Protein AF-A0A4R7S7N7-F1 (afdb_monomer_lite)

Secondary structure (DSSP, 8-state):
-----------------------------PPPPPHHHHHHHHHHHHHHHHHHHHHHHHHHHHHHHHHHHHHHHHHHHHHHHHHHHHHEEEPTTS---EEEPPHHHHHHHHHHS-SHHHHHGGGS--TT-SSHHHHH-SS-HHHHHHHHHH---TT-S-B--HHHHHHTEEEE-----TTS----EEEE-

Organism: NCBI:txid48464

Sequence (189 aa):
MGNSSSVGVPFPDGFFLDSYMKALPIKRLRPAFTLVEAIFTIAIIGIMASLAISAISNGARDSYRMVARQQQAAVQEALNAWIMSQTRVSAANGQEGVQVQSMETIRKTYNSLKVTSARFAKLKPDPKNADPNKRAGFLDEATILHFEEYSKDLGTDKLKSAALEGSRQYLSLPDWAEYDEPKVELLDD

InterPro domains:
  IPR012902 Prokaryotic N-terminal methylation site [PF07963] (32-52)
  IPR012902 Prokaryotic N-terminal methylation site [TIGR02532] (33-53)
  IPR045584 Pilin-like [SSF54523] (33-101)

pLDDT: mean 81.51, std 15.4, range [41.06, 97.25]

Radius of gyration: 39.47 Å; chains: 1; bounding box: 57×88×116 Å

Foldseek 3Di:
DDDDDDDDDDDDDDDDDDDPPPPDPPPDDDDDQDPVNVVVVCVVCVVVVVVVVVVVLVVLLVVLVVVLVVLQVLLVQLLVLLLVLQQFDDPPPPPPDRRGDDSVVVLCVLVVQPAQLSNVVQQDADCPDPRPDNNCGSDDPVSVVQQCVQPVDDPHQFTDGPSCVSNQWTWGFDRDDPPDDGGIDIGHD

Structure (mmCIF, N/CA/C/O backbone):
data_AF-A0A4R7S7N7-F1
#
_entry.id   AF-A0A4R7S7N7-F1
#
loop_
_atom_site.group_PDB
_atom_site.id
_atom_site.type_symbol
_atom_site.label_atom_id
_atom_site.label_alt_id
_atom_site.label_comp_id
_atom_site.label_asym_id
_atom_site.label_entity_id
_atom_site.label_seq_id
_atom_site.pdbx_PDB_ins_code
_atom_site.Cartn_x
_atom_site.Cartn_y
_atom_site.Cartn_z
_atom_site.occupancy
_atom_site.B_iso_or_equiv
_atom_site.auth_seq_id
_atom_site.auth_comp_id
_atom_site.auth_asym_id
_atom_site.auth_atom_id
_atom_site.pdbx_PDB_model_num
ATOM 1 N N . MET A 1 1 ? 15.896 75.731 -67.327 1.00 42.38 1 MET A N 1
ATOM 2 C CA . MET A 1 1 ? 17.371 75.661 -67.456 1.00 42.38 1 MET A CA 1
ATOM 3 C C . MET A 1 1 ? 17.829 74.311 -66.915 1.00 42.38 1 MET A C 1
ATOM 5 O O . MET A 1 1 ? 17.396 73.976 -65.824 1.00 42.38 1 MET A O 1
ATOM 9 N N . GLY A 1 2 ? 18.645 73.561 -67.675 1.00 45.81 2 GLY A N 1
ATOM 10 C CA . GLY A 1 2 ? 19.242 72.264 -67.285 1.00 45.81 2 GLY A CA 1
ATOM 11 C C . GLY A 1 2 ? 18.378 71.046 -67.659 1.00 45.81 2 GLY A C 1
ATOM 12 O O . GLY A 1 2 ? 17.507 70.688 -66.885 1.00 45.81 2 GLY A O 1
ATOM 13 N N . ASN A 1 3 ? 18.375 70.525 -68.891 1.00 41.06 3 ASN A N 1
ATOM 14 C CA . ASN A 1 3 ? 19.421 69.776 -69.614 1.00 41.06 3 ASN A CA 1
ATOM 15 C C . ASN A 1 3 ? 19.604 68.333 -69.091 1.00 41.06 3 ASN A C 1
ATOM 17 O O . ASN A 1 3 ? 20.235 68.145 -68.061 1.00 41.06 3 ASN A O 1
ATOM 21 N N . SER A 1 4 ? 19.125 67.322 -69.821 1.00 47.31 4 SER A N 1
ATOM 22 C CA . SER A 1 4 ? 20.024 66.412 -70.546 1.00 47.31 4 SER A CA 1
ATOM 23 C C . SER A 1 4 ? 19.234 65.435 -71.423 1.00 47.31 4 SER A C 1
ATOM 25 O O . SER A 1 4 ? 18.236 64.828 -71.043 1.00 47.31 4 SER A O 1
ATOM 27 N N . SER A 1 5 ? 19.699 65.360 -72.656 1.00 50.62 5 SER A N 1
ATOM 28 C CA . SER A 1 5 ? 19.303 64.472 -73.731 1.00 50.62 5 SER A CA 1
ATOM 29 C C . SER A 1 5 ? 20.197 63.234 -73.731 1.00 50.62 5 SER A C 1
ATOM 31 O O . SER A 1 5 ? 21.418 63.375 -73.674 1.00 50.62 5 SER A O 1
ATOM 33 N N . SER A 1 6 ? 19.628 62.046 -73.924 1.00 48.22 6 SER A N 1
ATOM 34 C CA . SER A 1 6 ? 20.366 60.933 -74.527 1.00 48.22 6 SER A CA 1
ATOM 35 C C . SER A 1 6 ? 19.459 60.148 -75.474 1.00 48.22 6 SER A C 1
ATOM 37 O O . SER A 1 6 ? 18.637 59.322 -75.093 1.00 48.22 6 SER A O 1
ATOM 39 N N . VAL A 1 7 ? 19.613 60.467 -76.758 1.00 52.88 7 VAL A N 1
ATOM 40 C CA . VAL A 1 7 ? 19.209 59.621 -77.879 1.00 52.88 7 VAL A CA 1
ATOM 41 C C . VAL A 1 7 ? 20.436 58.790 -78.249 1.00 52.88 7 VAL A C 1
ATOM 43 O O . VAL A 1 7 ? 21.513 59.350 -78.442 1.00 52.88 7 VAL A O 1
ATOM 46 N N . GLY A 1 8 ? 20.278 57.473 -78.354 1.00 42.50 8 GLY A N 1
ATOM 47 C CA . GLY A 1 8 ? 21.317 56.556 -78.820 1.00 42.50 8 GLY A CA 1
ATOM 48 C C . GLY A 1 8 ? 20.704 55.221 -79.234 1.00 42.50 8 GLY A C 1
ATOM 49 O O . GLY A 1 8 ? 20.368 54.400 -78.390 1.00 42.50 8 GLY A O 1
ATOM 50 N N . VAL A 1 9 ? 20.502 55.071 -80.541 1.00 55.84 9 VAL A N 1
ATOM 51 C CA . VAL A 1 9 ? 19.981 53.895 -81.265 1.00 55.84 9 VAL A CA 1
ATOM 52 C C . VAL A 1 9 ? 21.040 52.760 -81.366 1.00 55.84 9 VAL A C 1
ATOM 54 O O . VAL A 1 9 ? 22.206 53.011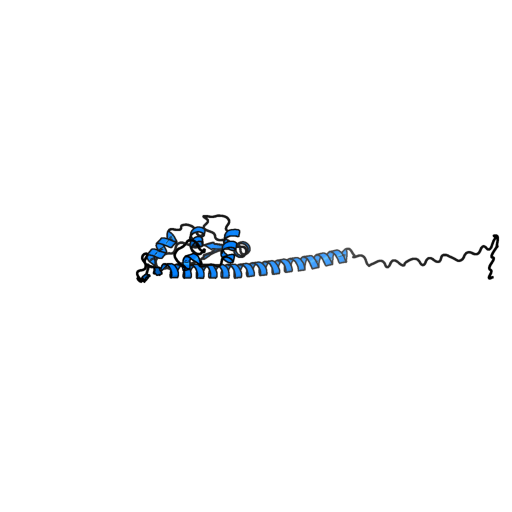 -81.065 1.00 55.84 9 VAL A O 1
ATOM 57 N N . PRO A 1 10 ? 20.660 51.520 -81.757 1.00 56.47 10 PRO A N 1
ATOM 58 C CA . PRO A 1 10 ? 21.373 50.276 -81.403 1.00 56.47 10 PRO A CA 1
ATOM 59 C C . PRO A 1 10 ? 22.218 49.577 -82.513 1.00 56.47 10 PRO A C 1
ATOM 61 O O . PRO A 1 10 ? 22.039 49.867 -83.692 1.00 56.47 10 PRO A O 1
ATOM 64 N N . PHE A 1 11 ? 22.999 48.558 -82.069 1.00 44.12 11 PHE A N 1
ATOM 65 C CA . PHE A 1 11 ? 23.603 47.362 -82.747 1.00 44.12 11 PHE A CA 1
ATOM 66 C C . PHE A 1 11 ? 24.840 47.527 -83.677 1.00 44.12 11 PHE A C 1
ATOM 68 O O . PHE A 1 11 ? 25.006 48.614 -84.224 1.00 44.12 11 PHE A O 1
ATOM 75 N N . PRO A 1 12 ? 25.651 46.468 -83.994 1.00 58.09 12 PRO A N 1
ATOM 76 C CA . PRO A 1 12 ? 25.873 45.128 -83.384 1.00 58.09 12 PRO A CA 1
ATOM 77 C C . PRO A 1 12 ? 27.374 44.658 -83.293 1.00 58.09 12 PRO A C 1
ATOM 79 O O . PRO A 1 12 ? 28.292 45.357 -83.705 1.00 58.09 12 PRO A O 1
ATOM 82 N N . ASP A 1 13 ? 27.562 43.423 -82.796 1.00 48.91 13 ASP A N 1
ATOM 83 C CA . ASP A 1 13 ? 28.663 42.447 -83.004 1.00 48.91 13 ASP A CA 1
ATOM 84 C C . ASP A 1 13 ? 30.031 42.583 -82.299 1.00 48.91 13 ASP A C 1
ATOM 86 O O . ASP A 1 13 ? 30.889 43.396 -82.628 1.00 48.91 13 ASP A O 1
ATOM 90 N N . GLY A 1 14 ? 30.278 41.637 -81.382 1.00 46.94 14 GLY A N 1
ATOM 91 C CA . GLY A 1 14 ? 31.559 41.425 -80.706 1.00 46.94 14 GLY A CA 1
ATOM 92 C C . GLY A 1 14 ? 31.568 40.130 -79.892 1.00 46.94 14 GLY A C 1
ATOM 93 O O . GLY A 1 14 ? 31.509 40.140 -78.669 1.00 46.94 14 GLY A O 1
ATOM 94 N N . PHE A 1 15 ? 31.577 39.009 -80.604 1.00 55.94 15 PHE A N 1
ATOM 95 C CA . PHE A 1 15 ? 31.693 37.632 -80.129 1.00 55.94 15 PHE A CA 1
ATOM 96 C C . PHE A 1 15 ? 33.020 37.421 -79.376 1.00 55.94 15 PHE A C 1
ATOM 98 O O . PHE A 1 15 ? 34.047 37.422 -80.032 1.00 55.94 15 PHE A O 1
ATOM 105 N N . PHE A 1 16 ? 33.041 37.194 -78.056 1.00 56.16 16 PHE A N 1
ATOM 106 C CA . PHE A 1 16 ? 34.111 36.408 -77.415 1.00 56.16 16 PHE A CA 1
ATOM 107 C C . PHE A 1 16 ? 33.606 35.739 -76.130 1.00 56.16 16 PHE A C 1
ATOM 109 O O . PHE A 1 16 ? 33.103 36.369 -75.205 1.00 56.16 16 PHE A O 1
ATOM 116 N N . LEU A 1 17 ? 33.712 34.414 -76.149 1.00 52.91 17 LEU A N 1
ATOM 117 C CA . LEU A 1 17 ? 33.337 33.461 -75.117 1.00 52.91 17 LEU A CA 1
ATOM 118 C C . LEU A 1 17 ? 34.200 33.657 -73.865 1.00 52.91 17 LEU A C 1
ATOM 120 O O . LEU A 1 17 ? 35.327 33.170 -73.846 1.00 52.91 17 LEU A O 1
ATOM 124 N N . ASP A 1 18 ? 33.671 34.275 -72.805 1.00 53.25 18 ASP A N 1
ATOM 125 C CA . ASP A 1 18 ? 34.283 34.154 -71.476 1.00 53.25 18 ASP A CA 1
ATOM 126 C C . ASP A 1 18 ? 33.583 33.050 -70.674 1.00 53.25 18 ASP A C 1
ATOM 128 O O . ASP A 1 18 ? 32.624 33.232 -69.927 1.00 53.25 18 ASP A O 1
ATOM 132 N N . SER A 1 19 ? 34.015 31.840 -71.019 1.00 56.53 19 SER A N 1
ATOM 133 C CA . SER A 1 19 ? 34.165 30.659 -70.175 1.00 56.53 19 SER A CA 1
ATOM 134 C C . SER A 1 19 ? 33.39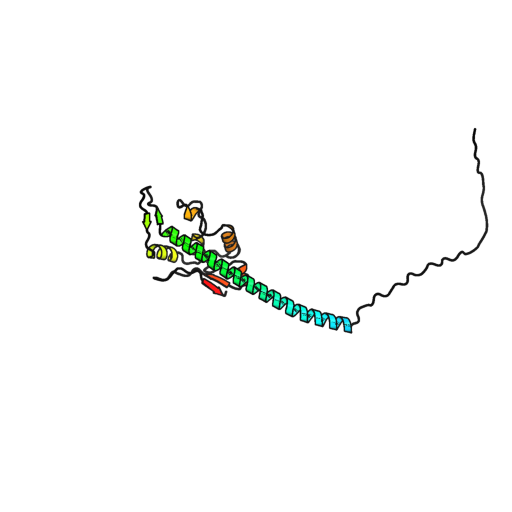5 30.639 -68.842 1.00 56.53 19 SER A C 1
ATOM 136 O O . SER A 1 19 ? 33.859 31.084 -67.792 1.00 56.53 19 SER A O 1
ATOM 138 N N . TYR A 1 20 ? 32.245 29.962 -68.853 1.00 55.72 20 TYR A N 1
ATOM 139 C CA . TYR A 1 20 ? 31.597 29.428 -67.656 1.00 55.72 20 TYR A CA 1
ATOM 140 C C . TYR A 1 20 ? 32.477 28.343 -67.001 1.00 55.72 20 TYR A C 1
ATOM 142 O O . TYR A 1 20 ? 32.208 27.150 -67.139 1.00 55.72 20 TYR A O 1
ATOM 150 N N . MET A 1 21 ? 33.500 28.711 -66.224 1.00 52.47 21 MET A N 1
ATOM 151 C CA . MET A 1 21 ? 34.104 27.775 -65.266 1.00 52.47 21 MET A CA 1
ATOM 152 C C . MET A 1 21 ? 33.254 27.722 -63.998 1.00 52.47 21 MET A C 1
ATOM 154 O O . MET A 1 21 ? 33.553 28.308 -62.960 1.00 52.47 21 MET A O 1
ATOM 158 N N . LYS A 1 22 ? 32.155 26.974 -64.092 1.00 56.66 22 LYS A N 1
ATOM 159 C CA . LYS A 1 22 ? 31.386 26.521 -62.937 1.00 56.66 22 LYS A CA 1
ATOM 160 C C . LYS A 1 22 ? 32.265 25.527 -62.173 1.00 56.66 22 LYS A C 1
ATOM 162 O O . LYS A 1 22 ? 32.367 24.367 -62.565 1.00 56.66 22 LYS A O 1
ATOM 167 N N . ALA A 1 23 ? 32.936 25.986 -61.117 1.00 65.56 23 ALA A N 1
ATOM 168 C CA . ALA A 1 23 ? 33.655 25.102 -60.207 1.00 65.56 23 ALA A CA 1
ATOM 169 C C . ALA A 1 23 ? 32.685 24.016 -59.714 1.00 65.56 23 ALA A C 1
ATOM 171 O O . ALA A 1 23 ? 31.664 24.313 -59.087 1.00 65.56 23 ALA A O 1
ATOM 172 N N . LEU A 1 24 ? 32.960 22.759 -60.062 1.00 66.06 24 LEU A N 1
ATOM 173 C CA . LEU A 1 24 ? 32.138 21.641 -59.620 1.00 66.06 24 LEU A CA 1
ATOM 174 C C . LEU A 1 24 ? 32.290 21.500 -58.099 1.00 66.06 24 LEU A C 1
ATOM 176 O O . LEU A 1 24 ? 33.420 21.448 -57.606 1.00 66.06 24 LEU A O 1
ATOM 180 N N . PRO A 1 25 ? 31.189 21.415 -57.332 1.00 67.38 25 PRO A N 1
ATOM 181 C CA . PRO A 1 25 ? 31.283 21.129 -55.913 1.00 67.38 25 PRO A CA 1
ATOM 182 C C . PRO A 1 25 ? 31.860 19.723 -55.743 1.00 67.38 25 PRO A C 1
ATOM 184 O O . PRO A 1 25 ? 31.223 18.730 -56.100 1.00 67.38 25 PRO A O 1
ATOM 187 N N . ILE A 1 26 ? 33.064 19.631 -55.180 1.00 66.75 26 ILE A N 1
ATOM 188 C CA . ILE A 1 26 ? 33.630 18.363 -54.720 1.00 66.75 26 ILE A CA 1
ATOM 189 C C . ILE A 1 26 ? 32.732 17.885 -53.576 1.00 66.75 26 ILE A C 1
ATOM 191 O O . ILE A 1 26 ? 32.869 18.316 -52.429 1.00 66.75 26 ILE A O 1
ATOM 195 N N . LYS A 1 27 ? 31.766 17.011 -53.879 1.00 65.12 27 LYS A N 1
ATOM 196 C CA . LYS A 1 27 ? 31.031 16.280 -52.849 1.00 65.12 27 LYS A CA 1
ATOM 197 C C . LYS A 1 27 ? 32.044 15.389 -52.139 1.00 65.12 27 LYS A C 1
ATOM 199 O O . LYS A 1 27 ? 32.416 14.341 -52.656 1.00 65.12 27 LYS A O 1
ATOM 204 N N . ARG A 1 28 ? 32.493 15.806 -50.952 1.00 66.94 28 ARG A N 1
ATOM 205 C CA . ARG A 1 28 ? 33.161 14.895 -50.020 1.00 66.94 28 ARG A CA 1
ATOM 206 C C . ARG A 1 28 ? 32.203 13.731 -49.786 1.00 66.94 28 ARG A C 1
ATOM 208 O O . ARG A 1 28 ? 31.126 13.929 -49.220 1.00 66.94 28 ARG A O 1
ATOM 215 N N . LEU A 1 29 ? 32.571 12.543 -50.257 1.00 64.88 29 LEU A N 1
ATOM 216 C CA . LEU A 1 29 ? 31.911 11.312 -49.850 1.00 64.88 29 LEU A CA 1
ATOM 217 C C . LEU A 1 29 ? 32.067 11.240 -48.331 1.00 64.88 29 LEU A C 1
ATOM 219 O O . LEU A 1 29 ? 33.182 11.154 -47.819 1.00 64.88 29 LEU A O 1
ATOM 223 N N . ARG A 1 30 ? 30.956 11.374 -47.602 1.00 72.81 30 ARG A N 1
ATOM 224 C CA . ARG A 1 30 ? 30.948 11.033 -46.179 1.00 72.81 30 ARG A CA 1
ATOM 225 C C . ARG A 1 30 ? 31.284 9.542 -46.114 1.00 72.81 30 ARG A C 1
ATOM 227 O O . ARG A 1 30 ? 30.674 8.798 -46.886 1.00 72.81 30 ARG A O 1
ATOM 234 N N . PRO A 1 31 ? 32.242 9.107 -45.282 1.00 72.50 31 PRO A N 1
ATOM 235 C CA . PRO A 1 31 ? 32.505 7.684 -45.136 1.00 72.50 31 PRO A CA 1
ATOM 236 C C . PRO A 1 31 ? 31.190 7.007 -44.737 1.00 72.50 31 PRO A C 1
ATOM 238 O O . PRO A 1 31 ? 30.574 7.364 -43.732 1.00 72.50 31 PRO A O 1
ATOM 241 N N . ALA A 1 32 ? 30.704 6.123 -45.604 1.00 74.06 32 ALA A N 1
ATOM 242 C CA . ALA A 1 32 ? 29.567 5.270 -45.315 1.00 74.06 32 ALA A CA 1
ATOM 243 C C . ALA A 1 32 ? 30.065 4.102 -44.458 1.00 74.06 32 ALA A C 1
ATOM 245 O O . ALA A 1 32 ? 31.167 3.600 -44.680 1.00 74.06 32 ALA A O 1
ATOM 246 N N . PHE A 1 33 ? 29.257 3.697 -43.481 1.00 75.88 33 PHE A N 1
ATOM 247 C CA . PHE A 1 33 ? 29.581 2.609 -42.561 1.00 75.88 33 PHE A CA 1
ATOM 248 C C . PHE A 1 33 ? 29.831 1.312 -43.339 1.00 75.88 33 PHE A C 1
ATOM 250 O O . PHE A 1 33 ? 29.030 0.940 -44.202 1.00 75.88 33 PHE A O 1
ATOM 257 N N . THR A 1 34 ? 30.929 0.615 -43.047 1.00 90.19 34 THR A N 1
ATOM 258 C CA . THR A 1 34 ? 31.163 -0.707 -43.648 1.00 90.19 34 THR A CA 1
ATOM 259 C C . THR A 1 34 ? 30.274 -1.754 -42.971 1.00 90.19 34 THR A C 1
ATOM 261 O O . THR A 1 34 ? 29.898 -1.606 -41.810 1.00 90.19 34 THR A O 1
ATOM 264 N N . LEU A 1 35 ? 29.933 -2.840 -43.674 1.00 86.25 35 LEU A N 1
ATOM 265 C CA . LEU A 1 35 ? 29.097 -3.912 -43.112 1.00 86.25 35 LEU A CA 1
ATOM 266 C C . LEU A 1 35 ? 29.721 -4.535 -41.851 1.00 86.25 35 LEU A C 1
ATOM 268 O O . LEU A 1 35 ? 29.014 -4.832 -40.892 1.00 86.25 35 LEU A O 1
ATOM 272 N N . VAL A 1 36 ? 31.047 -4.688 -41.834 1.00 91.56 36 VAL A N 1
ATOM 273 C CA . VAL A 1 36 ? 31.786 -5.216 -40.677 1.00 91.56 36 VAL A CA 1
ATOM 274 C C . VAL A 1 36 ? 31.699 -4.259 -39.490 1.00 91.56 36 VAL A C 1
ATOM 276 O O . VAL A 1 36 ? 31.401 -4.689 -38.378 1.00 91.56 36 VAL A O 1
ATOM 279 N N . GLU A 1 37 ? 31.902 -2.962 -39.729 1.00 89.19 37 GLU A N 1
ATOM 280 C CA . GLU A 1 37 ? 31.764 -1.930 -38.700 1.00 89.19 37 GLU A CA 1
ATOM 281 C C . GLU A 1 37 ? 30.336 -1.925 -38.132 1.00 89.19 37 GLU A C 1
ATOM 283 O O . GLU A 1 37 ? 30.161 -1.930 -36.916 1.00 89.19 37 GLU A O 1
ATOM 288 N N . ALA A 1 38 ? 29.313 -2.031 -38.992 1.00 91.25 38 ALA A N 1
ATOM 289 C CA . ALA A 1 38 ? 27.903 -2.038 -38.589 1.00 91.25 38 ALA A CA 1
ATOM 290 C C . ALA A 1 38 ? 27.575 -3.206 -37.654 1.00 91.25 38 ALA A C 1
ATOM 292 O O . ALA A 1 38 ? 26.956 -3.008 -36.607 1.00 91.25 38 ALA A O 1
ATOM 293 N N . ILE A 1 39 ? 28.016 -4.418 -38.003 1.00 93.56 39 ILE A N 1
ATOM 294 C CA . ILE A 1 39 ? 27.789 -5.616 -37.185 1.00 93.56 39 ILE A CA 1
ATOM 295 C C . ILE A 1 39 ? 28.488 -5.479 -35.831 1.00 93.56 39 ILE A C 1
ATOM 297 O O . ILE A 1 39 ? 27.890 -5.790 -34.801 1.00 93.56 39 ILE A O 1
ATOM 301 N N . PHE A 1 40 ? 29.724 -4.973 -35.812 1.00 92.81 40 PHE A N 1
ATOM 302 C CA . PHE A 1 40 ? 30.473 -4.798 -34.570 1.00 92.81 40 PHE A CA 1
ATOM 303 C C . PHE A 1 40 ? 29.819 -3.762 -33.646 1.00 92.81 40 PHE A C 1
ATOM 305 O O . PHE A 1 40 ? 29.668 -4.002 -32.449 1.00 92.81 40 PHE A O 1
ATOM 312 N N . THR A 1 41 ? 29.347 -2.641 -34.196 1.00 94.62 41 THR A N 1
ATOM 313 C CA . THR A 1 41 ? 28.624 -1.622 -33.425 1.00 94.62 41 THR A CA 1
ATOM 314 C C . THR A 1 41 ? 27.313 -2.157 -32.854 1.00 94.62 41 THR A C 1
ATOM 316 O O . THR A 1 41 ? 27.047 -1.961 -31.669 1.00 94.62 41 THR A O 1
ATOM 319 N N . ILE A 1 42 ? 26.512 -2.870 -33.653 1.00 93.56 42 ILE A N 1
ATOM 320 C CA . ILE A 1 42 ? 25.254 -3.468 -33.182 1.00 93.56 42 ILE A CA 1
ATOM 321 C C . ILE A 1 42 ? 25.528 -4.496 -32.080 1.00 93.56 42 ILE A C 1
ATOM 323 O O . ILE A 1 42 ? 24.813 -4.513 -31.080 1.00 93.56 42 ILE A O 1
ATOM 327 N N . ALA A 1 43 ? 26.583 -5.305 -32.216 1.00 96.12 43 ALA A N 1
ATOM 328 C CA . ALA A 1 43 ? 26.975 -6.270 -31.194 1.00 96.12 43 ALA A CA 1
ATOM 329 C C . ALA A 1 43 ? 27.343 -5.582 -29.868 1.00 96.12 43 ALA A C 1
ATOM 331 O O . ALA A 1 43 ? 26.835 -5.968 -28.815 1.00 96.12 43 ALA A O 1
ATOM 332 N N . ILE A 1 44 ? 28.164 -4.527 -29.911 1.00 95.75 44 ILE A N 1
ATOM 333 C CA . ILE A 1 44 ? 28.562 -3.785 -28.705 1.00 95.75 44 ILE A CA 1
ATOM 334 C C . ILE A 1 44 ? 27.357 -3.107 -28.050 1.00 95.75 44 ILE A C 1
ATOM 336 O O . ILE A 1 44 ? 27.173 -3.225 -26.837 1.00 95.75 44 ILE A O 1
ATOM 340 N N . ILE A 1 45 ? 26.520 -2.423 -28.835 1.00 96.12 45 ILE A N 1
ATOM 341 C CA . ILE A 1 45 ? 25.321 -1.759 -28.312 1.00 96.12 45 ILE A CA 1
ATOM 342 C C . ILE A 1 45 ? 24.362 -2.794 -27.722 1.00 96.12 45 ILE A C 1
ATOM 344 O O . ILE A 1 45 ? 23.828 -2.560 -26.645 1.00 96.12 45 ILE A O 1
ATOM 348 N N . GLY A 1 46 ? 24.183 -3.951 -28.367 1.00 97.25 46 GLY A N 1
ATOM 349 C CA . GLY A 1 46 ? 23.334 -5.031 -27.863 1.00 97.25 46 GLY A CA 1
ATOM 350 C C . GLY A 1 46 ? 23.791 -5.553 -26.500 1.00 97.25 46 GLY A C 1
ATOM 351 O O . GLY A 1 46 ? 22.980 -5.666 -25.578 1.00 97.25 46 GLY A O 1
ATOM 352 N N . ILE A 1 47 ? 25.096 -5.797 -26.337 1.00 95.62 47 ILE A N 1
ATOM 353 C CA . ILE A 1 47 ? 25.668 -6.235 -25.057 1.00 95.62 47 ILE A CA 1
ATOM 354 C C . ILE A 1 47 ? 25.462 -5.155 -23.988 1.00 95.62 47 ILE A C 1
ATOM 356 O O . ILE A 1 47 ? 24.883 -5.440 -22.937 1.00 95.62 47 ILE A O 1
ATOM 360 N N . MET A 1 48 ? 25.854 -3.906 -24.264 1.00 96.94 48 MET A N 1
ATOM 361 C CA . MET A 1 48 ? 25.726 -2.803 -23.303 1.00 96.94 48 MET A CA 1
ATOM 362 C C . MET A 1 48 ? 24.265 -2.516 -22.934 1.00 96.94 48 MET A C 1
ATOM 364 O O . MET A 1 48 ? 23.964 -2.294 -21.761 1.00 96.94 48 MET A O 1
ATOM 368 N N . ALA A 1 49 ? 23.344 -2.577 -23.900 1.00 96.62 49 ALA A N 1
ATOM 369 C CA . ALA A 1 49 ? 21.917 -2.370 -23.672 1.00 96.62 49 ALA A CA 1
ATOM 370 C C . ALA A 1 49 ? 21.330 -3.445 -22.749 1.00 96.62 49 ALA A C 1
ATOM 372 O O . ALA A 1 49 ? 20.587 -3.110 -21.828 1.00 96.62 49 ALA A O 1
ATOM 373 N N . SER A 1 50 ? 21.695 -4.719 -22.931 1.00 95.12 50 SER A N 1
ATOM 374 C CA . SER A 1 50 ? 21.194 -5.807 -22.077 1.00 95.12 50 SER A CA 1
ATOM 375 C C . SER A 1 50 ? 21.599 -5.642 -20.603 1.00 95.12 50 SER A C 1
ATOM 377 O O . SER A 1 50 ? 20.782 -5.840 -19.697 1.00 95.12 50 SER A O 1
ATOM 379 N N . LEU A 1 51 ? 22.835 -5.197 -20.354 1.00 94.88 51 LEU A N 1
ATOM 380 C CA . LEU A 1 51 ? 23.345 -4.935 -19.008 1.00 94.88 51 LEU A CA 1
ATOM 381 C C . LEU A 1 51 ? 22.709 -3.681 -18.402 1.00 94.88 51 LEU A C 1
ATOM 383 O O . LEU A 1 51 ? 22.301 -3.705 -17.241 1.00 94.88 51 LEU A O 1
ATOM 387 N N . ALA A 1 52 ? 22.567 -2.612 -19.192 1.00 95.06 52 ALA A N 1
ATOM 388 C CA . ALA A 1 52 ? 21.929 -1.375 -18.752 1.00 95.06 52 ALA A CA 1
ATOM 389 C C . ALA A 1 52 ? 20.463 -1.604 -18.349 1.00 95.06 52 ALA A C 1
ATOM 391 O O . ALA A 1 52 ? 20.050 -1.179 -17.271 1.00 95.06 52 ALA A O 1
ATOM 392 N N . ILE A 1 53 ? 19.693 -2.334 -19.164 1.00 93.56 53 ILE A N 1
ATOM 393 C CA . ILE A 1 53 ? 18.295 -2.677 -18.860 1.00 93.56 53 ILE A CA 1
ATOM 394 C C . ILE A 1 53 ? 18.211 -3.498 -17.570 1.00 93.56 53 ILE A C 1
ATOM 396 O O . ILE A 1 53 ? 17.373 -3.216 -16.715 1.00 93.56 53 ILE A O 1
ATOM 400 N N . SER A 1 54 ? 19.099 -4.480 -17.398 1.00 93.31 54 SER A N 1
ATOM 401 C CA . SER A 1 54 ? 19.125 -5.318 -16.194 1.00 93.31 54 SER A CA 1
ATOM 402 C C . SER A 1 54 ? 19.440 -4.502 -14.937 1.00 93.31 54 SER A C 1
ATOM 404 O O . SER A 1 54 ? 18.761 -4.644 -13.921 1.00 93.31 54 SER A O 1
ATOM 406 N N . ALA A 1 55 ? 20.425 -3.603 -15.007 1.00 92.88 55 ALA A N 1
ATOM 407 C CA . ALA A 1 55 ? 20.789 -2.729 -13.895 1.00 92.88 55 ALA A CA 1
ATOM 408 C C . ALA A 1 55 ? 19.637 -1.788 -13.505 1.00 92.88 55 ALA A C 1
ATOM 410 O O . ALA A 1 55 ? 19.290 -1.701 -12.327 1.00 92.88 55 ALA A O 1
ATOM 411 N N . ILE A 1 56 ? 18.996 -1.147 -14.490 1.00 93.19 56 ILE A N 1
ATOM 412 C CA . ILE A 1 56 ? 17.842 -0.264 -14.264 1.00 93.19 56 ILE A CA 1
ATOM 413 C C . ILE A 1 56 ? 16.668 -1.053 -13.679 1.00 93.19 56 ILE A C 1
ATOM 415 O O . ILE A 1 56 ? 16.065 -0.617 -12.702 1.00 93.19 56 ILE A O 1
ATOM 419 N N . SER A 1 57 ? 16.360 -2.235 -14.223 1.00 91.19 57 SER A N 1
ATOM 420 C CA . SER A 1 57 ? 15.260 -3.064 -13.723 1.00 91.19 57 SER A CA 1
ATOM 421 C C . SER A 1 57 ? 15.483 -3.511 -12.280 1.00 91.19 57 SER A C 1
ATOM 423 O O . SER A 1 57 ? 14.523 -3.566 -11.510 1.00 91.19 57 SER A O 1
ATOM 425 N N . ASN A 1 58 ? 16.718 -3.850 -11.908 1.00 91.19 58 ASN A N 1
ATOM 426 C CA . ASN A 1 58 ? 17.042 -4.241 -10.540 1.00 91.19 58 ASN A CA 1
ATOM 427 C C . ASN A 1 58 ? 16.947 -3.044 -9.589 1.00 91.19 58 ASN A C 1
ATOM 429 O O . ASN A 1 58 ? 16.313 -3.160 -8.543 1.00 91.19 58 ASN A O 1
ATOM 433 N N . GLY A 1 59 ? 17.488 -1.886 -9.982 1.00 90.38 59 GLY A N 1
ATOM 434 C CA . GLY A 1 59 ? 17.389 -0.655 -9.192 1.00 90.38 59 GLY A CA 1
ATOM 435 C C . GLY A 1 59 ? 15.945 -0.180 -8.996 1.00 90.38 59 GLY A C 1
ATOM 436 O O . GLY A 1 59 ? 15.567 0.224 -7.897 1.00 90.38 59 GLY A O 1
ATOM 437 N N . ALA A 1 60 ? 15.105 -0.296 -10.029 1.00 89.81 60 ALA A N 1
ATOM 438 C CA . ALA A 1 60 ? 13.683 0.030 -9.940 1.00 89.81 60 ALA A CA 1
ATOM 439 C C . ALA A 1 60 ? 12.946 -0.898 -8.961 1.00 89.81 60 ALA A C 1
ATOM 441 O O . ALA A 1 60 ? 12.225 -0.422 -8.088 1.00 89.81 60 ALA A O 1
ATOM 442 N N . ARG A 1 61 ? 13.167 -2.219 -9.048 1.00 90.44 61 ARG A N 1
ATOM 443 C CA . ARG A 1 61 ? 12.565 -3.195 -8.119 1.00 90.44 61 ARG A CA 1
ATOM 444 C C . ARG A 1 61 ? 12.990 -2.971 -6.675 1.00 90.44 61 ARG A C 1
ATOM 446 O O . ARG A 1 61 ? 12.168 -3.121 -5.775 1.00 90.44 61 ARG A O 1
ATOM 453 N N . ASP A 1 62 ? 14.252 -2.629 -6.456 1.00 91.69 62 ASP A N 1
ATOM 454 C CA . ASP A 1 62 ? 14.756 -2.325 -5.120 1.00 91.69 62 ASP A CA 1
ATOM 455 C C . ASP A 1 62 ? 14.087 -1.068 -4.548 1.00 91.69 62 ASP A C 1
ATOM 457 O O . ASP A 1 62 ? 13.543 -1.093 -3.444 1.00 91.69 62 ASP A O 1
ATOM 461 N N . SER A 1 63 ? 13.983 -0.017 -5.365 1.00 93.19 63 SER A N 1
ATOM 462 C CA . SER A 1 63 ? 13.265 1.209 -5.003 1.00 93.19 63 SER A CA 1
ATOM 463 C C . SER A 1 63 ? 11.800 0.925 -4.651 1.00 93.19 63 SER A C 1
ATOM 465 O O . SER A 1 63 ? 11.314 1.387 -3.620 1.00 93.19 63 SER A O 1
ATOM 467 N N . TYR A 1 64 ? 11.102 0.105 -5.447 1.00 94.06 64 TYR A N 1
ATOM 468 C CA . TYR A 1 64 ? 9.723 -0.293 -5.150 1.00 94.06 64 TYR A CA 1
ATOM 469 C C . TYR A 1 64 ? 9.601 -1.050 -3.828 1.00 94.06 64 TYR A C 1
ATOM 471 O O . TYR A 1 64 ? 8.698 -0.761 -3.048 1.00 94.06 64 TYR A O 1
ATOM 479 N N . ARG A 1 65 ? 10.532 -1.959 -3.520 1.00 92.69 65 ARG A N 1
ATOM 480 C CA . ARG A 1 65 ? 10.551 -2.681 -2.237 1.00 92.69 65 ARG A CA 1
ATOM 481 C C . ARG A 1 65 ? 10.785 -1.754 -1.050 1.00 92.69 65 ARG A C 1
ATOM 483 O O . ARG A 1 65 ? 10.174 -1.947 -0.001 1.00 92.69 65 ARG A O 1
ATOM 490 N N . MET A 1 66 ? 11.644 -0.747 -1.194 1.00 94.06 66 MET A N 1
ATOM 491 C CA . MET A 1 66 ? 11.856 0.249 -0.144 1.00 94.06 66 MET A CA 1
ATOM 492 C C . MET A 1 66 ? 10.589 1.068 0.109 1.00 94.06 66 MET A C 1
ATOM 494 O O . MET A 1 66 ? 10.173 1.202 1.259 1.00 94.06 66 MET A O 1
ATOM 498 N N . VAL A 1 67 ? 9.939 1.555 -0.951 1.00 94.00 67 VAL A N 1
ATOM 499 C CA . VAL A 1 67 ? 8.691 2.323 -0.831 1.00 94.00 67 VAL A CA 1
ATOM 500 C C . VAL A 1 67 ? 7.559 1.454 -0.278 1.00 94.00 67 VAL A C 1
ATOM 502 O O . VAL A 1 67 ? 6.833 1.906 0.600 1.00 94.00 67 VAL A O 1
ATOM 505 N N . ALA A 1 68 ? 7.442 0.192 -0.698 1.00 93.56 68 ALA A N 1
ATOM 506 C CA . ALA A 1 68 ? 6.465 -0.752 -0.151 1.00 93.56 68 ALA A CA 1
ATOM 507 C C . ALA A 1 68 ? 6.634 -0.947 1.367 1.00 93.56 68 ALA A C 1
ATOM 509 O O . ALA A 1 68 ? 5.653 -0.938 2.109 1.00 93.56 68 ALA A O 1
ATOM 510 N N . ARG A 1 69 ? 7.877 -1.047 1.856 1.00 93.94 69 ARG A N 1
ATOM 511 C CA . ARG A 1 69 ? 8.172 -1.118 3.299 1.00 93.94 69 ARG A CA 1
ATOM 512 C C . ARG A 1 69 ? 7.853 0.184 4.030 1.00 93.94 69 ARG A C 1
ATOM 514 O O . ARG A 1 69 ? 7.346 0.144 5.146 1.00 93.94 69 ARG A O 1
ATOM 521 N N . GLN A 1 70 ? 8.124 1.334 3.415 1.00 94.56 70 GLN A N 1
ATOM 522 C CA . GLN A 1 70 ? 7.739 2.631 3.981 1.00 94.56 70 GLN A CA 1
ATOM 523 C C . GLN A 1 70 ? 6.217 2.764 4.077 1.00 94.56 70 GLN A C 1
ATOM 525 O O . GLN A 1 70 ? 5.703 3.206 5.099 1.00 94.56 70 GLN A O 1
ATOM 530 N N . GLN A 1 71 ? 5.491 2.320 3.052 1.00 93.69 71 GLN A N 1
ATOM 531 C CA . GLN A 1 71 ? 4.032 2.277 3.051 1.00 93.69 71 GLN A CA 1
ATOM 532 C C . GLN A 1 71 ? 3.489 1.323 4.120 1.00 93.69 71 GLN A C 1
ATOM 534 O O . GLN A 1 71 ? 2.567 1.693 4.839 1.00 93.69 71 GLN A O 1
ATOM 539 N N . GLN A 1 72 ? 4.086 0.138 4.289 1.00 94.75 72 GLN A N 1
ATOM 540 C CA . GLN A 1 72 ? 3.751 -0.773 5.387 1.00 94.75 72 GLN A CA 1
ATOM 541 C C . GLN A 1 72 ? 3.916 -0.084 6.750 1.00 94.75 72 GLN A C 1
ATOM 543 O O . GLN A 1 72 ? 3.012 -0.152 7.579 1.00 94.75 72 GLN A O 1
ATOM 548 N N . ALA A 1 73 ? 5.040 0.608 6.970 1.00 94.31 73 ALA A N 1
ATOM 549 C CA . ALA A 1 73 ? 5.301 1.331 8.212 1.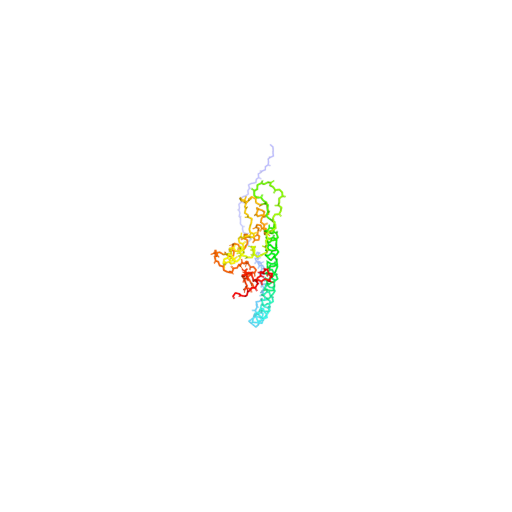00 94.31 73 ALA A CA 1
ATOM 550 C C . ALA A 1 73 ? 4.295 2.471 8.439 1.00 94.31 73 ALA A C 1
ATOM 552 O O . ALA A 1 73 ? 3.748 2.586 9.530 1.00 94.31 73 ALA A O 1
ATOM 553 N N . ALA A 1 74 ? 3.980 3.255 7.404 1.00 93.31 74 ALA A N 1
ATOM 554 C CA . ALA A 1 74 ? 2.987 4.325 7.488 1.00 93.31 74 ALA A CA 1
ATOM 555 C C . ALA A 1 74 ? 1.591 3.790 7.857 1.00 93.31 74 ALA A C 1
ATOM 557 O O . ALA A 1 74 ? 0.920 4.342 8.728 1.00 93.31 74 ALA A O 1
ATOM 558 N N . VAL A 1 75 ? 1.163 2.677 7.248 1.00 94.25 75 VAL A N 1
ATOM 559 C CA . VAL A 1 75 ? -0.122 2.039 7.578 1.00 94.25 75 VAL A CA 1
ATOM 560 C C . VAL A 1 75 ? -0.088 1.422 8.983 1.00 94.25 75 VAL A C 1
ATOM 562 O O . VAL A 1 75 ? -1.089 1.488 9.695 1.00 94.25 75 VAL A O 1
ATOM 565 N N . GLN A 1 76 ? 1.051 0.878 9.425 1.00 95.25 76 GLN A N 1
ATOM 566 C CA . GLN A 1 76 ? 1.219 0.367 10.788 1.00 95.25 76 GLN A CA 1
ATOM 567 C C . GLN A 1 76 ? 1.126 1.487 11.832 1.00 95.25 76 GLN A C 1
ATOM 569 O O . GLN A 1 76 ? 0.456 1.321 12.852 1.00 95.25 76 GLN A O 1
ATOM 574 N N . GLU A 1 77 ? 1.757 2.636 11.588 1.00 93.69 77 GLU A N 1
ATOM 575 C CA . GLU A 1 77 ? 1.648 3.791 12.481 1.00 93.69 77 GLU A CA 1
ATOM 576 C C . GLU A 1 77 ? 0.216 4.325 12.540 1.00 93.69 77 GLU A C 1
ATOM 578 O O . GLU A 1 77 ? -0.299 4.579 13.630 1.00 93.69 77 GLU A O 1
ATOM 583 N N . ALA A 1 78 ? -0.468 4.404 11.397 1.00 92.94 78 ALA A N 1
ATOM 584 C CA . ALA A 1 78 ? -1.876 4.781 11.351 1.00 92.94 78 ALA A CA 1
ATOM 585 C C . ALA A 1 78 ? -2.769 3.805 12.133 1.00 92.94 78 ALA A C 1
ATOM 587 O O . ALA A 1 78 ? -3.675 4.236 12.850 1.00 92.94 78 ALA A O 1
ATOM 588 N N . LEU A 1 79 ? -2.505 2.497 12.042 1.00 93.56 79 LEU A N 1
ATOM 589 C CA . LEU A 1 79 ? -3.218 1.476 12.811 1.00 93.56 79 LEU A CA 1
ATOM 590 C C . LEU A 1 79 ? -2.998 1.654 14.318 1.00 93.56 79 LEU A C 1
ATOM 592 O O . LEU A 1 79 ? -3.962 1.653 15.086 1.00 93.56 79 LEU A O 1
ATOM 596 N N . ASN A 1 80 ? -1.755 1.890 14.736 1.00 92.50 80 ASN A N 1
ATOM 597 C CA . ASN A 1 80 ? -1.415 2.150 16.134 1.00 92.50 80 ASN A CA 1
ATOM 598 C C . ASN A 1 80 ? -2.100 3.425 16.655 1.00 92.50 80 ASN A C 1
ATOM 600 O O . ASN A 1 80 ? -2.690 3.416 17.738 1.00 92.50 80 ASN A O 1
ATOM 604 N N . ALA A 1 81 ? -2.097 4.504 15.867 1.00 90.75 81 ALA A N 1
ATOM 605 C CA . ALA A 1 81 ? -2.779 5.751 16.203 1.00 90.75 81 ALA A CA 1
ATOM 606 C C . ALA A 1 81 ? -4.305 5.566 16.302 1.00 90.75 81 ALA A C 1
ATOM 608 O O . ALA A 1 81 ? -4.935 6.061 17.244 1.00 90.75 81 ALA A O 1
ATOM 609 N N . TRP A 1 82 ? -4.901 4.791 15.388 1.00 90.56 82 TRP A N 1
ATOM 610 C CA . TRP A 1 82 ? -6.317 4.436 15.445 1.00 90.56 82 TRP A CA 1
ATOM 611 C C . TRP A 1 82 ? -6.652 3.680 16.735 1.00 90.56 82 TRP A C 1
ATOM 613 O O . TRP A 1 82 ? -7.611 4.052 17.416 1.00 90.56 82 TRP A O 1
ATOM 623 N N . ILE A 1 83 ? -5.847 2.689 17.130 1.00 90.12 83 ILE A N 1
ATOM 624 C CA . ILE A 1 83 ? -6.043 1.928 18.377 1.00 90.12 83 ILE A CA 1
ATOM 625 C C . ILE A 1 83 ? -5.976 2.850 19.589 1.00 90.12 83 ILE A C 1
ATOM 627 O O . ILE A 1 83 ? -6.892 2.843 20.412 1.00 90.12 83 ILE A O 1
ATOM 631 N N . MET A 1 84 ? -4.943 3.693 19.677 1.00 87.06 84 MET A N 1
ATOM 632 C CA . MET A 1 84 ? -4.810 4.666 20.764 1.00 87.06 84 MET A CA 1
ATOM 633 C C . MET A 1 84 ? -6.015 5.609 20.830 1.00 87.06 84 MET A C 1
ATOM 635 O O . MET A 1 84 ? -6.483 5.923 21.924 1.00 87.06 84 MET A O 1
ATOM 639 N N . SER A 1 85 ? -6.583 6.002 19.686 1.00 85.31 85 SER A N 1
ATOM 640 C CA . SER A 1 85 ? -7.819 6.791 19.663 1.00 85.31 85 SER A CA 1
ATOM 641 C C . SER A 1 85 ? -9.037 6.023 20.192 1.00 85.31 85 SER A C 1
ATOM 643 O O . SER A 1 85 ? -9.874 6.631 20.850 1.00 85.31 85 SER A O 1
ATOM 645 N N . GLN A 1 86 ? -9.130 4.704 19.965 1.00 84.06 86 GLN A N 1
ATOM 646 C CA . GLN A 1 86 ? -10.232 3.884 20.488 1.00 84.06 86 GLN A CA 1
ATOM 647 C C . GLN A 1 86 ? -10.108 3.630 21.994 1.00 84.06 86 GLN A C 1
ATOM 649 O O . GLN A 1 86 ? -11.125 3.473 22.667 1.00 84.06 86 GLN A O 1
ATOM 654 N N . THR A 1 87 ? -8.888 3.633 22.550 1.00 82.06 87 THR A N 1
ATOM 655 C CA . THR A 1 87 ? -8.708 3.487 24.006 1.00 82.06 87 THR A CA 1
ATOM 656 C C . THR A 1 87 ? -9.361 4.611 24.799 1.00 82.06 87 THR A C 1
ATOM 658 O O . THR A 1 87 ? -9.656 4.409 25.969 1.00 82.06 87 THR A O 1
ATOM 661 N N . ARG A 1 88 ? -9.625 5.774 24.191 1.00 73.50 88 ARG A N 1
ATOM 662 C CA . ARG A 1 88 ? -10.260 6.916 24.853 1.00 73.50 88 ARG A CA 1
ATOM 663 C C . ARG A 1 88 ? -11.667 7.097 24.302 1.00 73.50 88 ARG A C 1
ATOM 665 O O . ARG A 1 88 ? -11.836 7.596 23.196 1.00 73.50 88 ARG A O 1
ATOM 672 N N . VAL A 1 89 ? -12.679 6.737 25.085 1.00 65.31 89 VAL A N 1
ATOM 673 C CA . VAL A 1 89 ? -14.068 7.064 24.753 1.00 65.31 89 VAL A CA 1
ATOM 674 C C . VAL A 1 89 ? -14.481 8.280 25.556 1.00 65.31 89 VAL A C 1
ATOM 676 O O . VAL A 1 89 ? -14.514 8.246 26.788 1.00 65.31 89 VAL A O 1
ATOM 679 N N . SER A 1 90 ? -14.809 9.357 24.850 1.00 57.16 90 SER A N 1
ATOM 680 C CA . SER A 1 90 ? -15.497 10.498 25.442 1.00 57.16 90 SER A CA 1
ATOM 681 C C . SER A 1 90 ? -16.910 10.062 25.820 1.00 57.16 90 SER A C 1
ATOM 683 O O . SER A 1 90 ? -17.658 9.579 24.968 1.00 57.16 90 SER A O 1
ATOM 685 N N . ALA A 1 91 ? -17.284 10.192 27.094 1.00 56.06 91 ALA A N 1
ATOM 686 C CA . ALA A 1 91 ? -18.635 9.864 27.530 1.00 56.06 91 ALA A CA 1
ATOM 687 C C . ALA A 1 91 ? -19.657 10.704 26.745 1.00 56.06 91 ALA A C 1
ATOM 689 O O . ALA A 1 91 ? -19.526 11.923 26.630 1.00 56.06 91 ALA A O 1
ATOM 690 N N . ALA A 1 92 ? -20.690 10.045 26.220 1.00 51.91 92 ALA A N 1
ATOM 691 C CA . ALA A 1 92 ? -21.631 10.593 25.242 1.00 51.91 92 ALA A CA 1
ATOM 692 C C . ALA A 1 92 ? -22.499 11.785 25.718 1.00 51.91 92 ALA A C 1
ATOM 694 O O . ALA A 1 92 ? -23.376 12.204 24.977 1.00 51.91 92 ALA A O 1
ATOM 695 N N . ASN A 1 93 ? -22.274 12.353 26.909 1.00 54.34 93 ASN A N 1
ATOM 696 C CA . ASN A 1 93 ? -23.155 13.350 27.535 1.00 54.34 93 ASN A CA 1
ATOM 697 C C . ASN A 1 93 ? -22.416 14.498 28.257 1.00 54.34 93 ASN A C 1
ATOM 699 O O . ASN A 1 93 ? -22.913 15.011 29.256 1.00 54.34 93 ASN A O 1
ATOM 703 N N . GLY A 1 94 ? -21.217 14.895 27.815 1.00 53.72 94 GLY A N 1
ATOM 704 C CA . GLY A 1 94 ? -20.502 16.039 28.415 1.00 53.72 94 GLY A CA 1
ATOM 705 C C . GLY A 1 94 ? -20.059 15.833 29.872 1.00 53.72 94 GLY A C 1
ATOM 706 O O . GLY A 1 94 ? -19.639 16.780 30.528 1.00 53.72 94 GLY A O 1
ATOM 707 N N . GLN A 1 95 ? -20.139 14.603 30.386 1.00 52.34 95 GLN A N 1
ATOM 708 C CA . GLN A 1 95 ? -19.507 14.225 31.642 1.00 52.34 95 GLN A CA 1
ATOM 709 C C . GLN A 1 95 ? -18.045 13.885 31.356 1.00 52.34 95 GLN A C 1
ATOM 711 O O . GLN A 1 95 ? -17.761 13.013 30.536 1.00 52.34 95 GLN A O 1
ATOM 716 N N . GLU A 1 96 ? -17.123 14.575 32.025 1.00 53.06 96 GLU A N 1
ATOM 717 C CA . GLU A 1 96 ? -15.678 14.322 31.997 1.00 53.06 96 GLU A CA 1
ATOM 718 C C . GLU A 1 96 ? -15.346 12.973 32.662 1.00 53.06 96 GLU A C 1
ATOM 720 O O . GLU A 1 96 ? -14.765 12.889 33.738 1.00 53.06 96 GLU A O 1
ATOM 725 N N . GLY A 1 97 ? -15.762 11.879 32.033 1.00 53.56 97 GLY A N 1
ATOM 726 C CA . GLY A 1 97 ? -15.327 10.532 32.355 1.00 53.56 97 GLY A CA 1
ATOM 727 C C . GLY A 1 97 ? -14.587 9.985 31.151 1.00 53.56 97 GLY A C 1
ATOM 728 O O . GLY A 1 97 ? -15.217 9.606 30.166 1.00 53.56 97 GLY A O 1
ATOM 729 N N . VAL A 1 98 ? -13.256 9.948 31.214 1.00 58.41 98 VAL A N 1
ATOM 730 C CA . VAL A 1 98 ? -12.446 9.214 30.234 1.00 58.41 98 VAL A CA 1
ATOM 731 C C . VAL A 1 98 ? -12.694 7.731 30.487 1.00 58.41 98 VAL A C 1
ATOM 733 O O . VAL A 1 98 ? -12.071 7.133 31.363 1.00 58.41 98 VAL A O 1
ATOM 736 N N . GLN A 1 99 ? -13.647 7.133 29.771 1.00 61.56 99 GLN A N 1
ATOM 737 C CA . GLN A 1 99 ? -13.814 5.686 29.815 1.00 61.56 99 GLN A CA 1
ATOM 738 C C . GLN A 1 99 ? -12.748 5.059 28.923 1.00 61.56 99 GLN A C 1
ATOM 740 O O . GLN A 1 99 ? -12.695 5.312 27.717 1.00 61.56 99 GLN A O 1
ATOM 745 N N . VAL A 1 100 ? -11.878 4.258 29.540 1.00 72.44 100 VAL A N 1
ATOM 746 C CA . VAL A 1 100 ? -10.856 3.503 28.820 1.00 72.44 100 VAL A CA 1
ATOM 747 C C . VAL A 1 100 ? -11.481 2.212 28.304 1.00 72.44 100 VAL A C 1
ATOM 749 O O . VAL A 1 100 ? -11.923 1.380 29.098 1.00 72.44 100 VAL A O 1
ATOM 752 N N . GLN A 1 101 ? -11.545 2.037 26.982 1.00 81.75 101 GLN A N 1
ATOM 753 C CA . GLN A 1 101 ? -11.972 0.758 26.412 1.00 81.75 101 GLN A CA 1
ATOM 754 C C . GLN A 1 101 ? -10.908 -0.312 26.647 1.00 81.75 101 GLN A C 1
ATOM 756 O O . GLN A 1 101 ? -9.712 -0.066 26.492 1.00 81.75 101 GLN A O 1
ATOM 761 N N . SER A 1 102 ? -11.355 -1.525 26.980 1.00 86.62 102 SER A N 1
ATOM 762 C CA . SER A 1 102 ? -10.459 -2.676 27.051 1.00 86.62 102 SER A CA 1
ATOM 763 C C . SER A 1 102 ? -9.890 -3.001 25.668 1.00 86.62 102 SER A C 1
ATOM 765 O O . SER A 1 102 ? -10.596 -2.893 24.659 1.00 86.62 102 SER A O 1
ATOM 767 N N . MET A 1 103 ? -8.637 -3.459 25.627 1.00 87.19 103 MET A N 1
ATOM 768 C CA . MET A 1 103 ? -7.986 -3.862 24.377 1.00 87.19 103 MET A CA 1
ATOM 769 C C . MET A 1 103 ? -8.764 -4.970 23.654 1.00 87.19 103 MET A C 1
ATOM 771 O O . MET A 1 103 ? -8.851 -4.985 22.430 1.00 87.19 103 MET A O 1
ATOM 775 N N . GLU A 1 104 ? -9.424 -5.841 24.416 1.00 88.38 104 GLU A N 1
ATOM 776 C CA . GLU A 1 104 ? -10.253 -6.921 23.888 1.00 88.38 104 GLU A CA 1
ATOM 777 C C . GLU A 1 104 ? -11.484 -6.404 23.125 1.00 88.38 104 GLU A C 1
ATOM 779 O O . GLU A 1 104 ? -11.852 -6.945 22.082 1.00 88.38 104 GLU A O 1
ATOM 784 N N . THR A 1 105 ? -12.104 -5.315 23.587 1.00 89.12 105 THR A N 1
ATOM 785 C CA . THR A 1 105 ? -13.219 -4.672 22.869 1.00 89.12 105 THR A CA 1
ATOM 786 C C . THR A 1 105 ? -12.753 -4.072 21.542 1.00 89.12 105 THR A C 1
ATOM 788 O O . THR A 1 105 ? -13.427 -4.223 20.516 1.00 89.12 105 THR A O 1
ATOM 791 N N . ILE A 1 106 ? -11.587 -3.419 21.543 1.00 89.94 106 ILE A N 1
ATOM 792 C CA . ILE A 1 106 ? -10.993 -2.819 20.340 1.00 89.94 106 ILE A CA 1
ATOM 793 C C . ILE A 1 106 ? -10.653 -3.921 19.334 1.00 89.94 106 ILE A C 1
ATOM 795 O O . ILE A 1 106 ? -11.036 -3.831 18.167 1.00 89.94 106 ILE A O 1
ATOM 799 N N . ARG A 1 107 ? -10.034 -5.008 19.802 1.00 92.44 107 ARG A N 1
ATOM 800 C CA . ARG A 1 107 ? -9.715 -6.190 18.999 1.00 92.44 107 ARG A CA 1
ATOM 801 C C . ARG A 1 107 ? -10.956 -6.819 18.374 1.00 92.44 107 ARG A C 1
ATOM 803 O O . ARG A 1 107 ? -10.972 -7.065 17.172 1.00 92.44 107 ARG A O 1
ATOM 810 N N . LYS A 1 108 ? -12.032 -7.019 19.145 1.00 91.50 108 LYS A N 1
ATOM 811 C CA . LYS A 1 108 ? -13.318 -7.516 18.615 1.00 91.50 108 LYS A CA 1
ATOM 812 C C . LYS A 1 108 ? -13.893 -6.591 17.546 1.00 91.50 108 LYS A C 1
ATOM 814 O O . LYS A 1 108 ? -14.383 -7.072 16.528 1.00 91.50 108 LYS A O 1
ATOM 819 N N . THR A 1 109 ? -13.802 -5.278 17.750 1.00 91.19 109 THR A N 1
ATOM 820 C CA . THR A 1 109 ? -14.249 -4.284 16.763 1.00 91.19 109 THR A CA 1
ATOM 821 C C . THR A 1 109 ? -13.430 -4.379 15.476 1.00 91.19 109 THR A C 1
ATOM 823 O O . THR A 1 109 ? -14.004 -4.429 14.390 1.00 91.19 109 THR A O 1
ATOM 826 N N . TYR A 1 110 ? -12.106 -4.476 15.580 1.00 92.00 110 TYR A N 1
ATOM 827 C CA . TYR A 1 110 ? -11.211 -4.638 14.436 1.00 92.00 110 TYR A CA 1
ATOM 828 C C . TYR A 1 110 ? -11.461 -5.961 13.681 1.00 92.00 110 TYR A C 1
ATOM 830 O O . TYR A 1 110 ? -11.666 -5.951 12.468 1.00 92.00 110 TYR A O 1
ATOM 838 N N . ASN A 1 111 ? -11.575 -7.085 14.397 1.00 94.06 111 ASN A N 1
ATOM 839 C CA . ASN A 1 111 ? -11.818 -8.418 13.819 1.00 94.06 111 ASN A CA 1
ATOM 840 C C . ASN A 1 111 ? -13.256 -8.626 13.307 1.00 94.06 111 ASN A C 1
ATOM 842 O O . ASN A 1 111 ? -13.535 -9.591 12.585 1.00 94.06 111 ASN A O 1
ATOM 846 N N . SER A 1 112 ? -14.194 -7.741 13.669 1.00 93.44 112 SER A N 1
ATOM 847 C CA . SER A 1 112 ? -15.540 -7.734 13.080 1.00 93.44 112 SER A CA 1
ATOM 848 C C . SER A 1 112 ? -15.520 -7.336 11.600 1.00 93.44 112 SER A C 1
ATOM 850 O O . SER A 1 112 ? -16.379 -7.765 10.831 1.00 93.44 112 SER A O 1
ATOM 852 N N . LEU A 1 113 ? -14.508 -6.566 11.187 1.00 91.19 113 LEU A N 1
ATOM 853 C CA . LEU A 1 113 ? -14.248 -6.214 9.797 1.00 91.19 113 LEU A CA 1
ATOM 854 C C . LEU A 1 113 ? -13.490 -7.378 9.165 1.00 91.19 113 LEU A C 1
ATOM 856 O O . LEU A 1 113 ? -12.369 -7.650 9.572 1.00 91.19 113 LEU A O 1
ATOM 860 N N . LYS A 1 114 ? -14.098 -8.091 8.215 1.00 87.44 114 LYS A N 1
ATOM 861 C CA . LYS A 1 114 ? -13.533 -9.346 7.686 1.00 87.44 114 LYS A CA 1
ATOM 862 C C . LYS A 1 114 ? -12.457 -9.179 6.625 1.00 87.44 114 LYS A C 1
ATOM 864 O O . LYS A 1 114 ? -11.708 -10.116 6.410 1.00 87.44 114 LYS A O 1
ATOM 869 N N . VAL A 1 115 ? -12.393 -8.008 6.003 1.00 89.81 115 VAL A N 1
ATOM 870 C CA . VAL A 1 115 ? -11.540 -7.756 4.841 1.00 89.81 115 VAL A CA 1
ATOM 871 C C . VAL A 1 115 ? -10.578 -6.604 5.093 1.00 89.81 115 VAL A C 1
ATOM 873 O O . VAL A 1 115 ? -10.930 -5.621 5.759 1.00 89.81 115 VAL A O 1
ATOM 876 N N . THR A 1 116 ? -9.377 -6.701 4.521 1.00 89.81 116 THR A N 1
ATOM 877 C CA . THR A 1 116 ? -8.310 -5.687 4.620 1.00 89.81 116 THR A CA 1
ATOM 878 C C . THR A 1 116 ? -8.811 -4.295 4.234 1.00 89.81 116 THR A C 1
ATOM 880 O O . THR A 1 116 ? -8.583 -3.328 4.959 1.00 89.81 116 THR A O 1
ATOM 883 N N . SER A 1 117 ? -9.570 -4.181 3.142 1.00 88.19 117 SER A N 1
ATOM 884 C CA . SER A 1 117 ? -10.146 -2.904 2.688 1.00 88.19 117 SER A CA 1
ATOM 885 C C . SER A 1 117 ? -11.100 -2.257 3.708 1.00 88.19 117 SER A C 1
ATOM 887 O O . SER A 1 117 ? -11.094 -1.036 3.878 1.00 88.19 117 SER A O 1
ATOM 889 N N . ALA A 1 118 ? -11.879 -3.055 4.447 1.00 88.44 118 ALA A N 1
ATOM 890 C CA . ALA A 1 118 ? -12.779 -2.560 5.491 1.00 88.44 118 ALA A CA 1
ATOM 891 C C . ALA A 1 118 ? -12.012 -2.107 6.741 1.00 88.44 118 ALA A C 1
ATOM 893 O O . ALA A 1 118 ? -12.388 -1.117 7.369 1.00 88.44 118 ALA A O 1
ATOM 894 N N . ARG A 1 119 ? -10.917 -2.799 7.081 1.00 91.00 119 ARG A N 1
ATOM 895 C CA . ARG A 1 119 ? -9.990 -2.390 8.149 1.00 91.00 119 ARG A CA 1
ATOM 896 C C . ARG A 1 119 ? -9.286 -1.089 7.786 1.00 91.00 119 ARG A C 1
ATOM 898 O O . ARG A 1 119 ? -9.307 -0.148 8.572 1.00 91.00 119 ARG A O 1
ATOM 905 N N . PHE A 1 120 ? -8.779 -0.990 6.559 1.00 90.62 120 PHE A N 1
ATOM 906 C CA . PHE A 1 120 ? -8.164 0.223 6.027 1.00 90.62 120 PHE A CA 1
ATOM 907 C C . PHE A 1 120 ? -9.131 1.417 6.027 1.00 90.62 120 PHE A C 1
ATOM 909 O O . PHE A 1 120 ? -8.736 2.534 6.348 1.00 90.62 120 PHE A O 1
ATOM 916 N N . ALA A 1 121 ? -10.426 1.195 5.772 1.00 88.56 121 ALA A N 1
ATOM 917 C CA . ALA A 1 121 ? -11.438 2.250 5.847 1.00 88.56 121 ALA A CA 1
ATOM 918 C C . ALA A 1 121 ? -11.559 2.905 7.239 1.00 88.56 121 ALA A C 1
ATOM 920 O O . ALA A 1 121 ? -11.996 4.048 7.321 1.00 88.56 121 ALA A O 1
ATOM 921 N N . LYS A 1 122 ? -11.146 2.236 8.329 1.00 88.19 122 LYS A N 1
ATOM 922 C CA . LYS A 1 122 ? -11.104 2.838 9.677 1.00 88.19 122 LYS A CA 1
ATOM 923 C C . LYS A 1 122 ? -9.964 3.838 9.871 1.00 88.19 122 LYS A C 1
ATOM 925 O O . LYS A 1 122 ? -10.029 4.633 10.805 1.00 88.19 122 LYS A O 1
ATOM 930 N N . LEU A 1 123 ? -8.948 3.792 9.011 1.00 90.56 123 LEU A N 1
ATOM 931 C CA . LEU A 1 123 ? -7.800 4.700 9.043 1.00 90.56 123 LEU A CA 1
ATOM 932 C C . LEU A 1 123 ? -8.079 6.007 8.284 1.00 90.56 123 LEU A C 1
ATOM 934 O O . LEU A 1 123 ? -7.357 6.989 8.453 1.00 90.56 123 LEU A O 1
ATOM 938 N N . LYS A 1 124 ? -9.133 6.025 7.462 1.00 89.75 124 LYS A N 1
ATOM 939 C CA . LYS A 1 124 ? -9.537 7.175 6.649 1.00 89.75 124 LYS A CA 1
ATOM 940 C C . LYS A 1 124 ? -10.231 8.252 7.498 1.00 89.75 124 LYS A C 1
ATOM 942 O O . LYS A 1 124 ? -10.861 7.913 8.503 1.00 89.75 124 LYS A O 1
ATOM 947 N N . PRO A 1 125 ? -10.157 9.533 7.096 1.00 86.56 125 PRO A N 1
ATOM 948 C CA . PRO A 1 125 ? -10.934 10.595 7.714 1.00 86.56 125 PRO A CA 1
ATOM 949 C C . PRO A 1 125 ? -12.432 10.378 7.489 1.00 86.56 125 PRO A C 1
ATOM 951 O O . PRO A 1 125 ? -12.884 10.102 6.378 1.00 86.56 125 PRO A O 1
ATOM 954 N N . ASP A 1 126 ? -13.209 10.546 8.553 1.00 83.69 126 ASP A N 1
ATOM 955 C CA . ASP A 1 126 ? -14.669 10.556 8.527 1.00 83.69 126 ASP A CA 1
ATOM 956 C C . ASP A 1 126 ? -15.169 11.959 8.909 1.00 83.69 126 ASP A C 1
ATOM 958 O O . ASP A 1 126 ? -15.379 12.248 10.093 1.00 83.69 126 ASP A O 1
ATOM 962 N N . PRO A 1 127 ? -15.377 12.865 7.935 1.00 80.19 127 PRO A N 1
ATOM 963 C CA . PRO A 1 127 ? -15.695 14.267 8.205 1.00 80.19 127 PRO A CA 1
ATOM 964 C C . PRO A 1 127 ? -17.018 14.461 8.961 1.00 80.19 127 PRO A C 1
ATOM 966 O O . PRO A 1 127 ? -17.255 15.530 9.521 1.00 80.19 127 PRO A O 1
ATOM 969 N N . LYS A 1 128 ? -17.882 13.438 8.994 1.00 81.00 128 LYS A N 1
ATOM 970 C CA . LYS A 1 128 ? -19.176 13.464 9.685 1.00 81.00 128 LYS A CA 1
ATOM 971 C C . LYS A 1 128 ? -19.083 12.966 11.130 1.00 81.00 128 LYS A C 1
ATOM 973 O O . LYS A 1 128 ? -20.081 13.008 11.846 1.00 81.00 128 LYS A O 1
ATOM 978 N N . ASN A 1 129 ? -17.912 12.502 11.568 1.00 79.50 129 ASN A 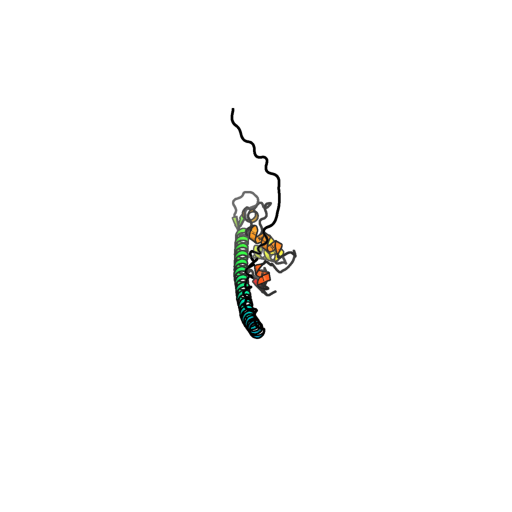N 1
ATOM 979 C CA . ASN A 1 129 ? -17.733 11.942 12.898 1.00 79.50 129 ASN A CA 1
ATOM 980 C C . ASN A 1 129 ? -17.671 13.025 13.987 1.00 79.50 129 ASN A C 1
ATOM 982 O O . ASN A 1 129 ? -16.981 14.044 13.854 1.00 79.50 129 ASN A O 1
ATOM 986 N N . ALA A 1 130 ? -18.357 12.772 15.104 1.00 76.00 130 ALA A N 1
ATOM 987 C CA . ALA A 1 130 ? -18.297 13.632 16.281 1.00 76.00 130 ALA A CA 1
ATOM 988 C C . ALA A 1 130 ? -16.885 13.646 16.896 1.00 76.00 130 ALA A C 1
ATOM 990 O O . ALA A 1 130 ? -16.426 14.705 17.327 1.00 76.00 130 ALA A O 1
ATOM 991 N N . ASP A 1 131 ? -16.166 12.519 16.850 1.00 72.75 131 ASP A N 1
ATOM 992 C CA . ASP A 1 131 ? -14.815 12.389 17.398 1.00 72.75 131 ASP A CA 1
ATOM 993 C C . ASP A 1 131 ? -13.786 13.149 16.533 1.00 72.75 131 ASP A C 1
ATOM 995 O O . ASP A 1 131 ? -13.608 12.803 15.360 1.00 72.75 131 ASP A O 1
ATOM 999 N N . PRO A 1 132 ? -13.039 14.131 17.083 1.00 77.12 132 PRO A N 1
ATOM 1000 C CA . PRO A 1 132 ? -12.054 14.906 16.320 1.00 77.12 132 PRO A CA 1
ATOM 1001 C C . PRO A 1 132 ? -10.975 14.043 15.649 1.00 77.12 132 PRO A C 1
ATOM 1003 O O . PRO A 1 132 ? -10.612 14.297 14.504 1.00 77.12 132 PRO A O 1
ATOM 1006 N N . ASN A 1 133 ? -10.513 12.987 16.330 1.00 78.25 133 ASN A N 1
ATOM 1007 C CA . ASN A 1 133 ? -9.486 12.078 15.809 1.00 78.25 133 ASN A CA 1
ATOM 1008 C C . ASN A 1 133 ? -9.985 11.294 14.587 1.00 78.25 133 ASN A C 1
ATOM 1010 O O . ASN A 1 133 ? -9.287 11.184 13.587 1.00 78.25 133 ASN A O 1
ATOM 1014 N N . LYS A 1 134 ? -11.226 10.790 14.634 1.00 78.31 134 LYS A N 1
ATOM 1015 C CA . LYS A 1 134 ? -11.833 10.080 13.495 1.00 78.31 134 LYS A CA 1
ATOM 1016 C C . LYS A 1 134 ? -12.145 11.034 12.345 1.00 78.31 134 LYS A C 1
ATOM 1018 O O . LYS A 1 134 ? -12.100 10.626 11.192 1.00 78.31 134 LYS A O 1
ATOM 1023 N N . ARG A 1 135 ? -12.423 12.303 12.654 1.00 79.94 135 ARG A N 1
ATOM 1024 C CA . ARG A 1 135 ? -12.676 13.348 11.659 1.00 79.94 135 ARG A CA 1
ATOM 1025 C C . ARG A 1 135 ? -11.442 13.709 10.845 1.00 79.94 135 ARG A C 1
ATOM 1027 O O . ARG A 1 135 ? -11.553 13.866 9.635 1.00 79.94 135 ARG A O 1
ATOM 1034 N N . ALA A 1 136 ? -10.294 13.826 11.509 1.00 80.31 136 ALA A N 1
ATOM 1035 C CA . ALA A 1 136 ? -9.014 14.092 10.859 1.00 80.31 136 ALA A CA 1
ATOM 1036 C C . ALA A 1 136 ? -8.458 12.865 10.115 1.00 80.31 136 ALA A C 1
ATOM 1038 O O . ALA A 1 136 ? -7.735 13.030 9.139 1.00 80.31 136 ALA A O 1
ATOM 1039 N N . GLY A 1 137 ? -8.823 11.652 10.548 1.00 87.31 137 GLY A N 1
ATOM 1040 C CA . GLY A 1 137 ? -8.246 10.415 10.029 1.00 87.31 137 GLY A CA 1
ATOM 1041 C C . GLY A 1 137 ? -6.863 10.133 10.615 1.00 87.31 137 GLY A C 1
ATOM 1042 O O . GLY A 1 137 ? -6.333 10.901 11.417 1.00 87.31 137 GLY A O 1
ATOM 1043 N N . PHE A 1 138 ? -6.294 8.993 10.230 1.00 90.38 138 PHE A N 1
ATOM 1044 C CA . PHE A 1 138 ? -4.990 8.511 10.709 1.00 90.38 138 PHE A CA 1
ATOM 1045 C C . PHE A 1 138 ? -3.956 8.387 9.586 1.00 90.38 138 PHE A C 1
ATOM 1047 O O . PHE A 1 138 ? -2.787 8.131 9.852 1.00 90.38 138 PHE A O 1
ATOM 1054 N N . LEU A 1 139 ? -4.390 8.579 8.341 1.00 90.56 139 LEU A N 1
ATOM 1055 C CA . LEU A 1 139 ? -3.560 8.684 7.148 1.00 90.56 139 LEU A CA 1
ATOM 1056 C C . LEU A 1 139 ? -3.867 10.005 6.450 1.00 90.56 139 LEU A C 1
ATOM 1058 O O . LEU A 1 139 ? -4.990 10.509 6.523 1.00 90.56 139 LEU A O 1
ATOM 1062 N N . ASP A 1 140 ? -2.873 10.549 5.758 1.00 88.19 140 ASP A N 1
ATOM 1063 C CA . ASP A 1 140 ? -3.065 11.719 4.916 1.00 88.19 140 ASP A CA 1
ATOM 1064 C C . ASP A 1 140 ? -3.916 11.387 3.678 1.00 88.19 140 ASP A C 1
ATOM 1066 O O . ASP A 1 140 ? -3.952 10.254 3.188 1.00 88.19 140 ASP A O 1
ATOM 1070 N N . GLU A 1 141 ? -4.608 12.401 3.161 1.00 87.00 141 GLU A N 1
ATOM 1071 C CA . GLU A 1 141 ? -5.537 12.259 2.037 1.00 87.00 141 GLU A CA 1
ATOM 1072 C C . GLU A 1 141 ? -4.850 11.739 0.766 1.00 87.00 141 GLU A C 1
ATOM 1074 O O . GLU A 1 141 ? -5.412 10.897 0.066 1.00 87.00 141 GLU A O 1
ATOM 1079 N N . ALA A 1 142 ? -3.615 12.171 0.490 1.00 88.38 142 ALA A N 1
ATOM 1080 C CA . ALA A 1 142 ? -2.884 11.748 -0.701 1.00 88.38 142 ALA A CA 1
ATOM 1081 C C . ALA A 1 142 ? -2.540 10.251 -0.654 1.00 88.38 142 ALA A C 1
ATOM 1083 O O . ALA A 1 142 ? -2.750 9.542 -1.640 1.00 88.38 142 ALA A O 1
ATOM 1084 N N . THR A 1 143 ? -2.081 9.748 0.495 1.00 88.56 143 THR A N 1
ATOM 1085 C CA . THR A 1 143 ? -1.830 8.316 0.707 1.00 88.56 143 THR A CA 1
ATOM 1086 C C . THR A 1 143 ? -3.106 7.495 0.533 1.00 88.56 143 THR A C 1
ATOM 1088 O O . THR A 1 143 ? -3.084 6.449 -0.116 1.00 88.56 143 THR A O 1
ATOM 1091 N N . ILE A 1 144 ? -4.235 7.969 1.063 1.00 88.81 144 ILE A N 1
ATOM 1092 C CA . ILE A 1 144 ? -5.522 7.272 0.942 1.00 88.81 144 ILE A CA 1
ATOM 1093 C C . ILE A 1 144 ? -5.961 7.181 -0.517 1.00 88.81 144 ILE A C 1
ATOM 1095 O O . ILE A 1 144 ? -6.256 6.081 -0.984 1.00 88.81 144 ILE A O 1
ATOM 1099 N N . LEU A 1 145 ? -5.960 8.308 -1.233 1.00 88.88 145 LEU A N 1
ATOM 1100 C CA . LEU A 1 145 ? -6.323 8.352 -2.649 1.00 88.88 145 LEU A CA 1
ATOM 1101 C C . LEU A 1 145 ? -5.428 7.427 -3.476 1.00 88.88 145 LEU A C 1
ATOM 1103 O O . LEU A 1 145 ? -5.919 6.712 -4.346 1.00 88.88 145 LEU A O 1
ATOM 1107 N N . HIS A 1 146 ? -4.132 7.380 -3.160 1.00 89.75 146 HIS A N 1
ATOM 1108 C CA . HIS A 1 146 ? -3.200 6.487 -3.836 1.00 89.75 146 HIS A CA 1
ATOM 1109 C C . HIS A 1 146 ? -3.536 5.008 -3.603 1.00 89.75 146 HIS A C 1
ATOM 1111 O O . HIS A 1 146 ? -3.537 4.219 -4.541 1.00 89.75 146 HIS A O 1
ATOM 1117 N N . PHE A 1 147 ? -3.866 4.604 -2.377 1.00 90.50 147 PHE A N 1
ATOM 1118 C CA . PHE A 1 147 ? -4.292 3.227 -2.123 1.00 90.50 147 PHE A CA 1
ATOM 1119 C C . PHE A 1 147 ? -5.639 2.896 -2.775 1.00 90.50 147 PHE A C 1
ATOM 1121 O O . PHE A 1 147 ? -5.818 1.778 -3.251 1.00 90.50 147 PHE A O 1
ATOM 1128 N N . GLU A 1 148 ? -6.579 3.840 -2.826 1.00 87.94 148 GLU A N 1
ATOM 1129 C CA . GLU A 1 148 ? -7.885 3.651 -3.472 1.00 87.94 148 GLU A CA 1
ATOM 1130 C C . GLU A 1 148 ? -7.784 3.535 -4.996 1.00 87.94 148 GLU A C 1
ATOM 1132 O O . GLU A 1 148 ? -8.479 2.716 -5.596 1.00 87.94 148 GLU A O 1
ATOM 1137 N N . GLU A 1 149 ? -6.894 4.305 -5.624 1.00 89.25 149 GLU A N 1
ATOM 1138 C CA . GLU A 1 149 ? -6.668 4.259 -7.071 1.00 89.25 149 GLU A CA 1
ATOM 1139 C C . GLU A 1 149 ? -6.185 2.875 -7.536 1.00 89.25 149 GLU A C 1
ATOM 1141 O O . GLU A 1 149 ? -6.606 2.387 -8.590 1.00 89.25 149 GLU A O 1
ATOM 1146 N N . TYR A 1 150 ? -5.328 2.232 -6.739 1.00 86.94 150 TYR A N 1
ATOM 1147 C CA . TYR A 1 150 ? -4.721 0.937 -7.062 1.00 86.94 150 TYR A CA 1
ATOM 1148 C C . TYR A 1 150 ? -5.498 -0.249 -6.467 1.00 86.94 150 TYR A C 1
ATOM 1150 O O . TYR A 1 150 ? -5.495 -1.339 -7.035 1.00 86.94 150 TYR A O 1
ATOM 1158 N N . SER A 1 151 ? -6.235 -0.047 -5.374 1.00 83.25 151 SER A N 1
ATOM 1159 C CA . SER A 1 151 ? -7.092 -1.066 -4.746 1.00 83.25 151 SER A CA 1
ATOM 1160 C C . SER A 1 151 ? -8.539 -0.934 -5.226 1.00 83.25 151 SER A C 1
ATOM 1162 O O . SER A 1 151 ? -9.454 -0.719 -4.431 1.00 83.25 151 SER A O 1
ATOM 1164 N N . LYS A 1 152 ? -8.744 -1.049 -6.545 1.00 68.19 152 LYS A N 1
ATOM 1165 C CA . LYS A 1 152 ? -10.046 -0.820 -7.209 1.00 68.19 152 LYS A CA 1
ATOM 1166 C C . LYS A 1 152 ? -11.160 -1.756 -6.731 1.00 68.19 152 LYS A C 1
ATOM 1168 O O . LYS A 1 152 ? -12.338 -1.422 -6.850 1.00 68.19 152 LYS A O 1
ATOM 1173 N N . ASP A 1 153 ? -10.790 -2.897 -6.160 1.00 63.81 153 ASP A N 1
ATOM 1174 C CA . ASP A 1 153 ? -11.722 -3.888 -5.649 1.00 63.81 153 ASP A CA 1
ATOM 1175 C C . ASP A 1 153 ? -12.012 -3.646 -4.158 1.00 63.81 153 ASP A C 1
ATOM 1177 O O . ASP A 1 153 ? -11.279 -4.073 -3.257 1.00 63.81 153 ASP A O 1
ATOM 1181 N N . LEU A 1 154 ? -13.129 -2.968 -3.892 1.00 58.47 154 LEU A N 1
ATOM 1182 C CA . LEU A 1 154 ? -13.740 -2.918 -2.564 1.00 58.47 154 LEU A CA 1
ATOM 1183 C C . LEU A 1 154 ? -14.094 -4.341 -2.106 1.00 58.47 154 LEU A C 1
ATOM 1185 O O . LEU A 1 154 ? -14.681 -5.115 -2.857 1.00 58.47 154 LEU A O 1
ATOM 1189 N N . GLY A 1 155 ? -13.777 -4.679 -0.854 1.00 63.41 155 GLY A N 1
ATOM 1190 C CA . GLY A 1 155 ? -14.072 -6.003 -0.299 1.00 63.41 155 GLY A CA 1
ATOM 1191 C C . GLY A 1 155 ? -12.960 -7.036 -0.478 1.00 63.41 155 GLY A C 1
ATOM 1192 O O . GLY A 1 155 ? -13.192 -8.213 -0.226 1.00 63.41 155 GLY A O 1
ATOM 1193 N N . THR A 1 156 ? -11.762 -6.619 -0.889 1.00 79.56 156 THR A N 1
ATOM 1194 C CA . THR A 1 156 ? -10.602 -7.510 -0.997 1.00 79.56 156 THR A CA 1
ATOM 1195 C C . THR A 1 156 ? -9.743 -7.525 0.263 1.00 79.56 156 THR A C 1
ATOM 1197 O O . THR A 1 156 ? -9.716 -6.567 1.051 1.00 79.56 156 THR A O 1
ATOM 1200 N N . ASP A 1 157 ? -9.005 -8.627 0.409 1.00 85.75 157 ASP A N 1
ATOM 1201 C CA . ASP A 1 157 ? -7.983 -8.836 1.439 1.00 85.75 157 ASP A CA 1
ATOM 1202 C C . ASP A 1 157 ? -6.609 -8.277 1.045 1.00 85.75 157 ASP A C 1
ATOM 1204 O O . ASP A 1 157 ? -5.656 -8.379 1.817 1.00 85.75 157 ASP A O 1
ATOM 1208 N N . LYS A 1 158 ? -6.508 -7.643 -0.130 1.00 89.62 158 LYS A N 1
ATOM 1209 C CA . LYS A 1 158 ? -5.263 -7.107 -0.680 1.00 89.62 158 LYS A CA 1
ATOM 1210 C C . LYS A 1 158 ? -5.358 -5.596 -0.838 1.00 89.62 158 LYS A C 1
ATOM 1212 O O . LYS A 1 158 ? -6.187 -5.101 -1.593 1.00 89.62 158 LYS A O 1
ATOM 1217 N N . LEU A 1 159 ? -4.475 -4.871 -0.167 1.00 90.31 159 LEU A N 1
ATOM 1218 C CA . LEU A 1 159 ? -4.289 -3.439 -0.364 1.00 90.31 159 LEU A CA 1
ATOM 1219 C C . LEU A 1 159 ? -3.083 -3.218 -1.289 1.00 90.31 159 LEU A C 1
ATOM 1221 O O . LEU A 1 159 ? -1.989 -3.721 -1.024 1.00 90.31 159 LEU A O 1
ATOM 1225 N N . LYS A 1 160 ? -3.294 -2.492 -2.388 1.00 91.81 160 LYS A N 1
ATOM 1226 C CA . LYS A 1 160 ? -2.326 -2.258 -3.467 1.00 91.81 160 LYS A CA 1
ATOM 1227 C C . LYS A 1 160 ? -2.029 -0.770 -3.650 1.00 91.81 160 LYS A C 1
ATOM 1229 O O . LYS A 1 160 ? -2.853 0.089 -3.355 1.00 91.81 160 LYS A O 1
ATOM 1234 N N . SER A 1 161 ? -0.837 -0.490 -4.159 1.00 92.00 161 SER A N 1
ATOM 1235 C CA . SER A 1 161 ? -0.309 0.830 -4.516 1.00 92.00 161 SER A CA 1
ATOM 1236 C C . SER A 1 161 ? 0.625 0.670 -5.720 1.00 92.00 161 SER A C 1
ATOM 1238 O O . SER A 1 161 ? 1.008 -0.456 -6.050 1.00 92.00 161 SER A O 1
ATOM 1240 N N . ALA A 1 162 ? 1.079 1.770 -6.326 1.00 90.56 162 ALA A N 1
ATOM 1241 C CA . ALA A 1 162 ? 2.039 1.701 -7.433 1.00 90.56 162 ALA A CA 1
ATOM 1242 C C . ALA A 1 162 ? 3.330 0.953 -7.059 1.00 90.56 162 ALA A C 1
ATOM 1244 O O . ALA A 1 162 ? 3.864 0.168 -7.843 1.00 90.56 162 ALA A O 1
ATOM 1245 N N . ALA A 1 163 ? 3.839 1.196 -5.848 1.00 90.25 163 ALA A N 1
ATOM 1246 C CA . ALA A 1 163 ? 5.062 0.562 -5.368 1.00 90.25 163 ALA A CA 1
ATOM 1247 C C . ALA A 1 163 ? 4.859 -0.931 -5.090 1.00 90.25 163 ALA A C 1
ATOM 1249 O O . ALA A 1 163 ? 5.720 -1.736 -5.436 1.00 90.25 163 ALA A O 1
ATOM 1250 N N . LEU A 1 164 ? 3.712 -1.294 -4.513 1.00 91.62 164 LEU A N 1
ATOM 1251 C CA . LEU A 1 164 ? 3.344 -2.677 -4.219 1.00 91.62 164 LEU A CA 1
ATOM 1252 C C . LEU A 1 164 ? 3.151 -3.489 -5.507 1.00 91.62 164 LEU A C 1
ATOM 1254 O O . LEU A 1 164 ? 3.699 -4.579 -5.637 1.00 91.62 164 LEU A O 1
ATOM 1258 N N . GLU A 1 165 ? 2.489 -2.933 -6.523 1.00 91.38 165 GLU A N 1
ATOM 1259 C CA . GLU A 1 165 ? 2.403 -3.586 -7.836 1.00 91.38 165 GLU A CA 1
ATOM 1260 C C . GLU A 1 165 ? 3.779 -3.726 -8.501 1.00 91.38 165 GLU A C 1
ATOM 1262 O O . GLU A 1 165 ? 4.114 -4.790 -9.031 1.00 91.38 165 GLU A O 1
ATOM 1267 N N . GLY A 1 166 ? 4.614 -2.684 -8.420 1.00 87.38 166 GLY A N 1
ATOM 1268 C CA . GLY A 1 166 ? 5.981 -2.695 -8.943 1.00 87.38 166 GLY A CA 1
ATOM 1269 C C . GLY A 1 166 ? 6.893 -3.727 -8.270 1.00 87.38 166 GLY A C 1
ATOM 1270 O O . GLY A 1 166 ? 7.790 -4.275 -8.922 1.00 87.38 166 GLY A O 1
ATOM 1271 N N . SER A 1 167 ? 6.658 -4.037 -6.990 1.00 90.06 167 SER A N 1
ATOM 1272 C CA . SER A 1 167 ? 7.378 -5.079 -6.252 1.00 90.06 167 SER A CA 1
ATOM 1273 C C . SER A 1 167 ? 6.717 -6.462 -6.309 1.00 90.06 167 SER A C 1
ATOM 1275 O O . SER A 1 167 ? 7.357 -7.420 -5.874 1.00 90.06 167 SER A O 1
ATOM 1277 N N . ARG A 1 168 ? 5.516 -6.588 -6.901 1.00 91.12 168 ARG A N 1
ATOM 1278 C CA . ARG A 1 168 ? 4.640 -7.780 -6.846 1.00 91.12 168 ARG A CA 1
ATOM 1279 C C . ARG A 1 168 ? 4.292 -8.183 -5.417 1.00 91.12 168 ARG A C 1
ATOM 1281 O O . ARG A 1 168 ? 4.431 -9.339 -5.031 1.00 91.12 168 ARG A O 1
ATOM 1288 N N . GLN A 1 169 ? 3.896 -7.201 -4.627 1.00 92.44 169 GLN A N 1
ATOM 1289 C CA . GLN A 1 169 ? 3.508 -7.371 -3.239 1.00 92.44 169 GLN A CA 1
ATOM 1290 C C . GLN A 1 169 ? 2.160 -6.706 -2.989 1.00 92.44 169 GLN A C 1
ATOM 1292 O O . GLN A 1 169 ? 1.658 -5.934 -3.804 1.00 92.44 169 GLN A O 1
ATOM 1297 N N . TYR A 1 170 ? 1.566 -6.999 -1.844 1.00 93.00 170 TYR A N 1
ATOM 1298 C CA . TYR A 1 170 ? 0.380 -6.328 -1.340 1.00 93.00 170 TYR A CA 1
ATOM 1299 C C . TYR A 1 170 ?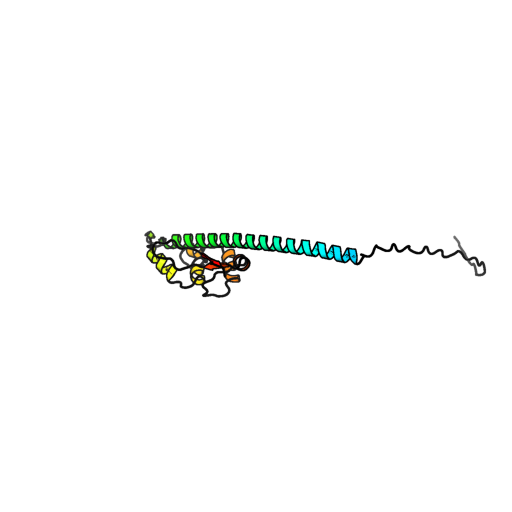 0.451 -6.232 0.180 1.00 93.00 170 TYR A C 1
ATOM 1301 O O . TYR A 1 170 ? 1.167 -6.988 0.838 1.00 93.00 170 TYR A O 1
ATOM 1309 N N . LEU A 1 171 ? -0.299 -5.286 0.739 1.00 93.69 171 LEU A N 1
ATOM 1310 C CA . LEU A 1 171 ? -0.485 -5.200 2.179 1.00 93.69 171 LEU A CA 1
ATOM 1311 C C . LEU A 1 171 ? -1.744 -5.963 2.581 1.00 93.69 171 LEU A C 1
ATOM 1313 O O . LEU A 1 171 ? -2.796 -5.830 1.952 1.00 93.69 171 LEU A O 1
ATOM 1317 N N . SER A 1 172 ? -1.627 -6.743 3.647 1.00 93.25 172 SER A N 1
ATOM 1318 C CA . SER A 1 172 ? -2.738 -7.393 4.327 1.00 93.25 172 SER A CA 1
ATOM 1319 C C . SER A 1 172 ? -2.834 -6.849 5.743 1.00 93.25 172 SER A C 1
ATOM 1321 O O . SER A 1 172 ? -1.829 -6.622 6.417 1.00 93.25 172 SER A O 1
ATOM 1323 N N . LEU A 1 173 ? -4.060 -6.626 6.196 1.00 93.31 173 LEU A N 1
ATOM 1324 C CA . LEU A 1 173 ? -4.353 -6.303 7.581 1.00 93.31 173 LEU A CA 1
ATOM 1325 C C . LEU A 1 173 ? -5.039 -7.545 8.156 1.00 93.31 173 LEU A C 1
ATOM 1327 O O . LEU A 1 173 ? -6.262 -7.585 8.070 1.00 93.31 173 LEU A O 1
ATOM 1331 N N . PRO A 1 174 ? -4.315 -8.571 8.655 1.00 93.44 174 PRO A N 1
ATOM 1332 C CA . PRO A 1 174 ? -4.880 -9.832 9.153 1.00 93.44 174 PRO A CA 1
ATOM 1333 C C . PRO A 1 174 ? -5.685 -9.665 10.448 1.00 93.44 174 PRO A C 1
ATOM 1335 O O . PRO A 1 174 ? -5.725 -8.585 11.041 1.00 93.44 174 PRO A O 1
ATOM 1338 N N . ASP A 1 175 ? -6.368 -10.744 10.858 1.00 93.06 175 ASP A N 1
ATOM 1339 C CA . ASP A 1 175 ? -7.059 -10.801 12.149 1.00 93.06 175 ASP A CA 1
ATOM 1340 C C . ASP A 1 175 ? -6.059 -10.551 13.281 1.00 93.06 175 ASP A C 1
ATOM 1342 O O . ASP A 1 175 ? -4.980 -11.140 13.332 1.00 93.06 175 ASP A O 1
ATOM 1346 N N . TRP A 1 176 ? -6.447 -9.711 14.234 1.00 93.31 176 TRP A N 1
ATOM 1347 C CA . TRP A 1 176 ? -5.660 -9.479 15.431 1.00 93.31 176 TRP A CA 1
ATOM 1348 C C . TRP A 1 176 ? -5.879 -10.623 16.432 1.00 93.31 176 TRP A C 1
ATOM 1350 O O . TRP A 1 176 ? -6.950 -10.752 17.049 1.00 93.31 176 TRP A O 1
ATOM 1360 N N . ALA A 1 177 ? -4.857 -11.468 16.574 1.00 91.44 177 ALA A N 1
ATOM 1361 C CA . ALA A 1 177 ? -4.832 -12.577 17.519 1.00 91.44 177 ALA A CA 1
ATOM 1362 C C . ALA A 1 177 ? -4.915 -12.106 18.981 1.00 91.44 177 ALA A C 1
ATOM 1364 O O . ALA A 1 177 ? -4.542 -10.987 19.332 1.00 91.44 177 ALA A O 1
ATOM 1365 N N . GLU A 1 178 ? -5.439 -12.971 19.846 1.00 88.06 178 GLU A N 1
ATOM 1366 C CA . GLU A 1 178 ? -5.483 -12.703 21.283 1.00 88.06 178 GLU A CA 1
ATOM 1367 C C . GLU A 1 178 ? -4.053 -12.668 21.848 1.00 88.06 178 GLU A C 1
ATOM 1369 O O . GLU A 1 178 ? -3.241 -13.532 21.524 1.00 88.06 178 GLU A O 1
ATOM 1374 N N . TYR A 1 179 ? -3.751 -11.655 22.666 1.00 83.62 179 TYR A N 1
ATOM 1375 C CA . TYR A 1 179 ? -2.427 -11.397 23.259 1.00 83.62 179 TYR A CA 1
ATOM 1376 C C . TYR A 1 179 ? -1.282 -11.047 22.291 1.00 83.62 179 TYR A C 1
ATOM 1378 O O . TYR A 1 179 ? -0.145 -10.926 22.744 1.00 83.62 179 TYR A O 1
ATOM 1386 N N . ASP A 1 180 ? -1.552 -10.850 20.999 1.00 89.19 180 ASP A N 1
ATOM 1387 C CA . ASP A 1 180 ? -0.560 -10.324 20.048 1.00 89.19 180 ASP A CA 1
ATOM 1388 C C . ASP A 1 180 ? -0.722 -8.805 19.862 1.00 89.19 180 ASP A C 1
ATOM 1390 O O . ASP A 1 180 ? -1.638 -8.189 20.411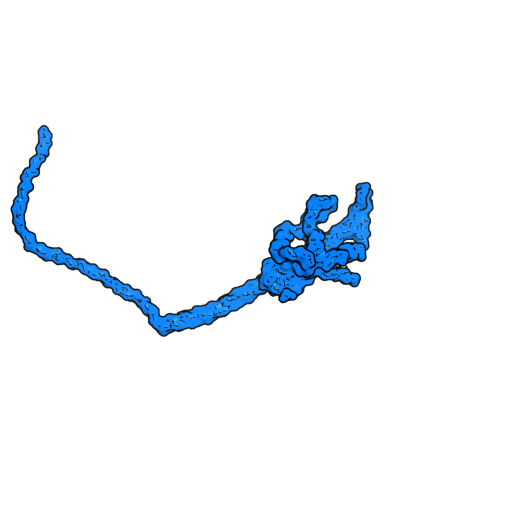 1.00 89.19 180 ASP A O 1
ATOM 1394 N N . GLU A 1 181 ? 0.150 -8.194 19.069 1.00 87.75 181 GLU A N 1
ATOM 1395 C CA . GLU A 1 181 ? -0.006 -6.837 18.550 1.00 87.75 181 GLU A CA 1
ATOM 1396 C C . GLU A 1 181 ? -0.635 -6.863 17.146 1.00 87.75 181 GLU A C 1
ATOM 1398 O O . GLU A 1 181 ? -0.386 -7.789 16.368 1.00 87.75 181 GLU A O 1
ATOM 1403 N N . PRO A 1 182 ? -1.444 -5.856 16.786 1.00 91.12 182 PRO A N 1
ATOM 1404 C CA . PRO A 1 182 ? -2.017 -5.761 15.454 1.00 91.12 182 PRO A CA 1
ATOM 1405 C C . PRO A 1 182 ? -0.930 -5.382 14.450 1.00 91.12 182 PRO A C 1
ATOM 1407 O O . PRO A 1 182 ? -0.153 -4.452 14.673 1.00 91.12 182 PRO A O 1
ATOM 1410 N N . LYS A 1 183 ? -0.882 -6.104 13.332 1.00 93.19 183 LYS A N 1
ATOM 1411 C CA . LYS A 1 183 ? 0.197 -6.008 12.347 1.00 93.19 183 LYS A CA 1
ATOM 1412 C C . LYS A 1 183 ? -0.354 -5.716 10.962 1.00 93.19 183 LYS A C 1
ATOM 1414 O O . LYS A 1 183 ? -1.434 -6.177 10.602 1.00 93.19 183 LYS A O 1
ATOM 1419 N N . VAL A 1 184 ? 0.424 -4.974 10.187 1.00 94.50 184 VAL A N 1
ATOM 1420 C CA . VAL A 1 184 ? 0.271 -4.827 8.742 1.00 94.50 184 VAL A CA 1
ATOM 1421 C C . VAL A 1 184 ? 1.317 -5.718 8.091 1.00 94.50 184 VAL A C 1
ATOM 1423 O O . VAL A 1 184 ? 2.519 -5.519 8.280 1.00 94.50 184 VAL A O 1
ATOM 1426 N N . GLU A 1 185 ? 0.870 -6.712 7.339 1.00 93.44 185 GLU A N 1
ATOM 1427 C CA . GLU A 1 185 ? 1.739 -7.685 6.687 1.00 93.44 185 GLU A CA 1
ATOM 1428 C C . GLU A 1 185 ? 2.001 -7.280 5.241 1.00 93.44 185 GLU A C 1
ATOM 1430 O O . GLU A 1 185 ? 1.078 -6.935 4.506 1.00 93.44 185 GLU A O 1
ATOM 1435 N N . LEU A 1 186 ? 3.267 -7.340 4.831 1.00 94.50 186 LEU A N 1
ATOM 1436 C CA . LEU A 1 186 ? 3.677 -7.205 3.438 1.00 94.50 186 LEU A CA 1
ATOM 1437 C C . LEU A 1 186 ? 3.855 -8.608 2.857 1.00 94.50 186 LEU A C 1
ATOM 1439 O O . LEU A 1 186 ? 4.748 -9.342 3.281 1.00 94.50 186 LEU A O 1
ATOM 1443 N N . LEU A 1 187 ? 2.994 -8.971 1.912 1.00 92.88 187 LEU A N 1
ATOM 1444 C CA . LEU A 1 187 ? 2.920 -10.303 1.314 1.00 92.88 187 LEU A CA 1
ATOM 1445 C C . LEU A 1 187 ? 3.223 -10.230 -0.183 1.00 92.88 187 LEU A C 1
ATOM 1447 O O . LEU A 1 187 ? 2.961 -9.211 -0.817 1.00 92.88 187 LEU A O 1
ATOM 1451 N N . ASP A 1 188 ? 3.766 -11.306 -0.747 1.00 90.44 188 ASP A N 1
ATOM 1452 C CA . ASP A 1 188 ? 4.020 -11.411 -2.188 1.00 90.44 188 ASP A CA 1
ATOM 1453 C C . ASP A 1 188 ? 2.728 -11.819 -2.932 1.00 90.44 188 ASP A C 1
ATOM 1455 O O . ASP A 1 188 ? 1.977 -12.667 -2.438 1.00 90.44 188 ASP A O 1
ATOM 1459 N N . ASP A 1 189 ? 2.458 -11.188 -4.085 1.00 82.75 189 ASP A N 1
ATOM 1460 C CA . ASP A 1 189 ? 1.254 -11.387 -4.926 1.00 82.75 189 ASP A CA 1
ATOM 1461 C C . ASP A 1 189 ? 1.337 -12.621 -5.839 1.00 82.75 189 ASP A C 1
ATOM 1463 O O . ASP A 1 189 ? 2.424 -12.884 -6.413 1.00 82.75 189 ASP A O 1
#